Protein AF-A0A0R1SAQ5-F1 (afdb_monomer_lite)

Structure (mmCIF, N/CA/C/O backbone):
data_AF-A0A0R1SAQ5-F1
#
_entry.id   AF-A0A0R1SAQ5-F1
#
loop_
_atom_site.group_PDB
_atom_site.id
_atom_site.type_symbol
_atom_site.label_atom_id
_atom_site.label_alt_id
_atom_site.label_comp_id
_atom_site.label_asym_id
_atom_site.label_entity_id
_atom_site.label_seq_id
_atom_site.pdbx_PDB_ins_code
_atom_site.Cartn_x
_atom_site.Cartn_y
_atom_site.Cartn_z
_atom_site.occupancy
_atom_site.B_iso_or_equiv
_atom_site.auth_seq_id
_atom_site.auth_comp_id
_atom_site.auth_asym_id
_atom_site.auth_atom_id
_atom_site.pdbx_PDB_model_num
ATOM 1 N N . MET A 1 1 ? -8.079 9.069 -1.520 1.00 72.75 1 MET A N 1
ATOM 2 C CA . MET A 1 1 ? -9.321 9.766 -1.089 1.00 72.75 1 MET A CA 1
ATOM 3 C C . MET A 1 1 ? -10.066 9.052 0.039 1.00 72.75 1 MET A C 1
ATOM 5 O O . MET A 1 1 ? -10.280 9.677 1.070 1.00 72.75 1 MET A O 1
ATOM 9 N N . TYR A 1 2 ? -10.421 7.766 -0.098 1.00 84.94 2 TYR A N 1
ATOM 10 C CA . TYR A 1 2 ? -11.110 7.023 0.972 1.00 84.94 2 TYR A CA 1
ATOM 11 C C . TYR A 1 2 ? -10.336 6.993 2.298 1.00 84.94 2 TYR A C 1
ATOM 13 O O . TYR A 1 2 ? -10.941 7.255 3.331 1.00 84.94 2 TYR A O 1
ATOM 21 N N . SER A 1 3 ? -9.009 6.783 2.267 1.00 82.50 3 SER A N 1
ATOM 22 C CA . SER A 1 3 ? -8.164 6.814 3.478 1.00 82.50 3 SER A CA 1
ATOM 23 C C . SER A 1 3 ? -8.365 8.095 4.291 1.00 82.50 3 SER A C 1
ATOM 25 O O . SER A 1 3 ? -8.724 8.045 5.460 1.00 82.50 3 SER A O 1
ATOM 27 N N . PHE A 1 4 ? -8.276 9.257 3.639 1.00 86.88 4 PHE A N 1
ATOM 28 C CA . PHE A 1 4 ? -8.522 10.549 4.278 1.00 86.88 4 PHE A CA 1
ATOM 29 C C . PHE A 1 4 ? -9.922 10.672 4.856 1.00 86.88 4 PHE A C 1
ATOM 31 O O . PHE A 1 4 ? -10.086 11.094 5.997 1.00 86.88 4 PHE A O 1
ATOM 38 N N . ALA A 1 5 ? -10.939 10.316 4.068 1.00 88.56 5 ALA A N 1
ATOM 39 C CA . ALA A 1 5 ? -12.324 10.431 4.496 1.00 88.56 5 ALA A CA 1
ATOM 40 C C . ALA A 1 5 ? -12.592 9.570 5.739 1.00 88.56 5 ALA A C 1
ATOM 42 O O . ALA A 1 5 ? -13.243 10.046 6.669 1.00 88.56 5 ALA A O 1
ATOM 43 N N . LEU A 1 6 ? -12.054 8.349 5.770 1.00 90.06 6 LEU A N 1
ATOM 44 C CA . LEU A 1 6 ? -12.169 7.418 6.890 1.00 90.06 6 LEU A CA 1
ATOM 45 C C . LEU A 1 6 ? -11.423 7.934 8.125 1.00 90.06 6 LEU A C 1
ATOM 47 O O . LEU A 1 6 ? -12.024 8.061 9.187 1.00 90.06 6 LEU A O 1
ATOM 51 N N . VAL A 1 7 ? -10.172 8.372 7.990 1.00 88.50 7 VAL A N 1
ATOM 52 C CA . VAL A 1 7 ? -9.407 8.929 9.119 1.00 88.50 7 VAL A CA 1
ATOM 53 C C . VAL A 1 7 ? -10.056 10.203 9.676 1.00 88.50 7 VAL A C 1
ATOM 55 O O . VAL A 1 7 ? -10.132 10.403 10.887 1.00 88.50 7 VAL A O 1
ATOM 58 N N . ILE A 1 8 ? -10.581 11.075 8.815 1.00 88.12 8 ILE A N 1
ATOM 59 C CA . ILE A 1 8 ? -11.194 12.346 9.224 1.00 88.12 8 ILE A CA 1
ATOM 60 C C . ILE A 1 8 ? -12.577 12.146 9.862 1.00 88.12 8 ILE A C 1
ATOM 62 O O . ILE A 1 8 ? -12.940 12.891 10.778 1.00 88.12 8 ILE A O 1
ATOM 66 N N . LYS A 1 9 ? -13.387 11.209 9.355 1.00 88.94 9 LYS A N 1
ATOM 67 C CA . LYS A 1 9 ? -14.776 11.007 9.810 1.00 88.94 9 LYS A CA 1
ATOM 68 C C . LYS A 1 9 ? -14.900 9.926 10.879 1.00 88.94 9 LYS A C 1
ATOM 70 O O . LYS A 1 9 ? -15.733 10.052 11.767 1.00 88.94 9 LYS A O 1
ATOM 75 N N . GLU A 1 10 ? -14.074 8.893 10.799 1.00 91.44 10 GLU A N 1
ATOM 76 C CA . GLU A 1 10 ? -14.161 7.680 11.619 1.00 91.44 10 GLU A CA 1
ATOM 77 C C . GLU A 1 10 ? -12.941 7.493 12.522 1.00 91.44 10 GLU A C 1
ATOM 79 O O . GLU A 1 10 ? -12.942 6.580 13.340 1.00 91.44 10 GLU A O 1
ATOM 84 N N . ARG A 1 11 ? -11.929 8.372 12.419 1.00 91.12 11 ARG A N 1
ATOM 85 C CA . ARG A 1 11 ? 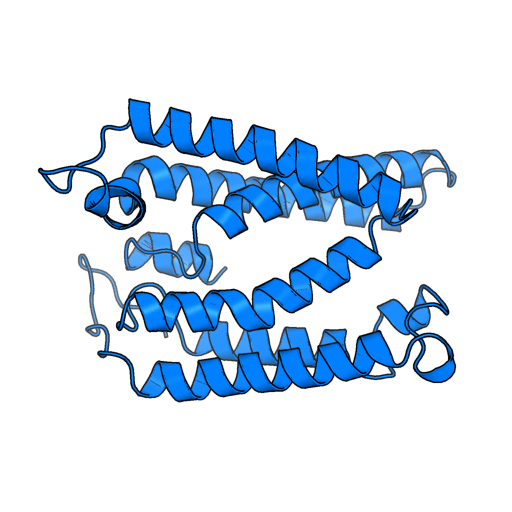-10.691 8.308 13.216 1.00 91.12 11 ARG A CA 1
ATOM 86 C C . ARG A 1 11 ? -9.982 6.960 13.099 1.00 91.12 11 ARG A C 1
ATOM 88 O O . ARG A 1 11 ? -9.358 6.509 14.050 1.00 91.12 11 ARG A O 1
ATOM 95 N N . SER A 1 12 ? -10.114 6.320 11.939 1.00 90.50 12 SER A N 1
ATOM 96 C CA . SER A 1 12 ? -9.495 5.033 11.666 1.00 90.50 12 SER A CA 1
ATOM 97 C C . SER A 1 12 ? -9.166 4.900 10.182 1.00 90.50 12 SER A C 1
ATOM 99 O O . SER A 1 12 ? -10.039 5.093 9.330 1.00 90.50 12 SER A O 1
ATOM 101 N N . ALA A 1 13 ? -7.909 4.599 9.874 1.00 91.75 13 ALA A N 1
ATOM 102 C CA . ALA A 1 13 ? -7.407 4.381 8.529 1.00 91.75 13 ALA A CA 1
ATOM 103 C C . ALA A 1 13 ? -7.784 2.984 8.009 1.00 91.75 13 ALA A C 1
ATOM 105 O O . ALA A 1 13 ? -7.935 2.039 8.791 1.00 91.75 13 ALA A O 1
ATOM 106 N N . PRO A 1 14 ? -7.918 2.817 6.683 1.00 91.50 14 PRO A N 1
ATOM 107 C CA . PRO A 1 14 ? -8.177 1.518 6.070 1.00 91.50 14 PRO A CA 1
ATOM 108 C C . PRO A 1 14 ? -6.957 0.622 5.953 1.00 91.50 14 PRO A C 1
ATOM 110 O O . PRO A 1 14 ? -7.123 -0.544 5.599 1.00 91.50 14 PRO A O 1
ATOM 113 N N . TYR A 1 15 ? -5.764 1.140 6.225 1.00 93.75 15 TYR A N 1
ATOM 114 C CA . TYR A 1 15 ? -4.518 0.422 6.021 1.00 93.75 15 TYR A CA 1
ATOM 115 C C . TYR A 1 15 ? -3.745 0.302 7.333 1.00 93.75 15 TYR A C 1
ATOM 117 O O . TYR A 1 15 ? -3.820 1.200 8.177 1.00 93.75 15 TYR A O 1
ATOM 125 N N . PRO A 1 16 ? -3.005 -0.801 7.525 1.00 94.00 16 PRO A N 1
ATOM 126 C CA . PRO A 1 16 ? -2.134 -0.942 8.677 1.00 94.00 16 PRO A CA 1
ATOM 127 C C . PRO A 1 16 ? -0.959 0.040 8.584 1.00 94.00 16 PRO A C 1
ATOM 129 O O . PRO A 1 16 ? -0.494 0.382 7.495 1.00 94.00 16 PRO A O 1
ATOM 132 N N . ILE A 1 17 ? -0.425 0.457 9.737 1.00 95.00 17 ILE A N 1
ATOM 133 C CA . ILE A 1 17 ? 0.636 1.476 9.807 1.00 95.00 17 ILE A CA 1
ATOM 134 C C . ILE A 1 17 ? 1.880 1.119 8.985 1.00 95.00 17 ILE A C 1
ATOM 136 O O . ILE A 1 17 ? 2.490 1.988 8.365 1.00 95.00 17 ILE A O 1
ATOM 140 N N . TRP A 1 18 ? 2.224 -0.170 8.923 1.00 95.44 18 TRP A N 1
ATOM 141 C CA . TRP A 1 18 ? 3.389 -0.623 8.172 1.00 95.44 18 TRP A CA 1
ATOM 142 C C . TRP A 1 18 ? 3.264 -0.346 6.678 1.00 95.44 18 TRP A C 1
ATOM 144 O O . TRP A 1 18 ? 4.265 -0.048 6.028 1.00 95.44 18 TRP A O 1
ATOM 154 N N . MET A 1 19 ? 2.043 -0.380 6.150 1.00 96.00 19 MET A N 1
ATOM 155 C CA . MET A 1 19 ? 1.767 -0.130 4.744 1.00 96.00 19 MET A CA 1
ATOM 156 C C . MET A 1 19 ? 1.969 1.350 4.415 1.00 96.00 19 MET A C 1
ATOM 158 O O . MET A 1 19 ? 2.594 1.653 3.407 1.00 96.00 19 MET A O 1
ATOM 162 N N . HIS A 1 20 ? 1.579 2.260 5.315 1.00 95.88 20 HIS A N 1
ATOM 163 C CA . HIS A 1 20 ? 1.872 3.693 5.184 1.00 95.88 20 HIS A CA 1
ATOM 164 C C . HIS A 1 20 ? 3.378 3.983 5.207 1.00 95.88 20 HIS A C 1
ATOM 166 O O . HIS A 1 20 ? 3.891 4.714 4.362 1.00 95.88 20 HIS A O 1
ATOM 172 N N . THR A 1 21 ? 4.123 3.371 6.134 1.00 97.06 21 THR A N 1
ATOM 173 C CA . THR A 1 21 ? 5.587 3.544 6.176 1.00 97.06 21 THR A CA 1
ATOM 174 C C . THR A 1 21 ? 6.286 2.933 4.961 1.00 97.06 21 THR A C 1
ATOM 176 O O . THR A 1 21 ? 7.272 3.486 4.476 1.00 97.06 21 THR A O 1
ATOM 179 N N . PHE A 1 22 ? 5.770 1.809 4.454 1.00 96.81 22 PHE A N 1
ATOM 180 C CA . PHE A 1 22 ? 6.287 1.151 3.261 1.00 96.81 22 PHE A CA 1
ATOM 181 C C . PHE A 1 22 ? 6.021 1.990 2.010 1.00 96.81 22 PHE A C 1
ATOM 183 O O . PHE A 1 22 ? 6.952 2.235 1.249 1.00 96.81 22 PHE A O 1
ATOM 190 N N . TYR A 1 23 ? 4.794 2.483 1.825 1.00 96.06 23 TYR A N 1
ATOM 191 C CA . TYR A 1 23 ? 4.432 3.342 0.698 1.00 96.06 23 TYR A CA 1
ATOM 192 C C . TYR A 1 23 ? 5.174 4.669 0.722 1.00 96.06 23 TYR A C 1
ATOM 194 O O . TYR A 1 23 ? 5.703 5.059 -0.310 1.00 96.06 23 TYR A O 1
ATOM 202 N N . PHE A 1 24 ? 5.356 5.290 1.889 1.00 97.25 24 PHE A N 1
ATOM 203 C CA . PHE A 1 24 ? 6.203 6.477 1.987 1.00 97.25 24 PHE A CA 1
ATOM 204 C C . PHE A 1 24 ? 7.641 6.201 1.515 1.00 97.25 24 PHE A C 1
ATOM 206 O O . PHE A 1 24 ? 8.207 6.964 0.734 1.00 97.25 24 PHE A O 1
ATOM 213 N N . ALA A 1 25 ? 8.254 5.103 1.971 1.00 96.88 25 ALA A N 1
ATOM 214 C CA . ALA A 1 25 ? 9.610 4.743 1.560 1.00 96.88 25 ALA A CA 1
ATOM 215 C C . ALA A 1 25 ? 9.691 4.421 0.057 1.00 96.88 25 ALA A C 1
ATOM 217 O O . ALA A 1 25 ? 10.598 4.883 -0.639 1.00 96.88 25 ALA A O 1
ATOM 218 N N . HIS A 1 26 ? 8.722 3.651 -0.436 1.00 96.31 26 HIS A N 1
ATOM 219 C CA . HIS A 1 26 ? 8.589 3.251 -1.829 1.00 96.31 26 HIS A CA 1
ATOM 220 C C . HIS A 1 26 ? 8.417 4.458 -2.757 1.00 96.31 26 HIS A C 1
ATOM 222 O O . HIS A 1 26 ? 9.207 4.630 -3.683 1.00 96.31 26 HIS A O 1
ATOM 228 N N . ASP A 1 27 ? 7.435 5.315 -2.487 1.00 96.00 27 ASP A N 1
ATOM 229 C CA . ASP A 1 27 ? 7.091 6.454 -3.336 1.00 96.00 27 ASP A CA 1
ATOM 230 C C . ASP A 1 27 ? 8.172 7.535 -3.273 1.00 96.00 27 ASP A C 1
ATOM 232 O O . ASP A 1 27 ? 8.494 8.133 -4.298 1.00 96.00 27 ASP A O 1
ATOM 236 N N . SER A 1 28 ? 8.829 7.725 -2.119 1.00 96.50 28 SER A N 1
ATOM 237 C CA . SER A 1 28 ? 10.013 8.593 -2.010 1.00 96.50 28 SER A CA 1
ATOM 238 C C . SER A 1 28 ? 11.139 8.130 -2.921 1.00 96.50 28 SER A C 1
ATOM 240 O O . SER A 1 28 ? 11.705 8.931 -3.668 1.00 96.50 28 SER A O 1
ATOM 242 N N . MET A 1 29 ? 11.446 6.832 -2.898 1.00 96.56 29 MET A N 1
ATOM 243 C CA . MET A 1 29 ? 12.488 6.294 -3.760 1.00 96.56 29 MET A CA 1
ATOM 244 C C . MET A 1 29 ? 12.072 6.338 -5.233 1.00 96.56 29 MET A C 1
ATOM 246 O O . MET A 1 29 ? 12.866 6.747 -6.077 1.00 96.56 29 MET A O 1
ATOM 250 N N . GLY A 1 30 ? 10.821 5.998 -5.544 1.00 95.75 30 GLY A N 1
ATOM 251 C CA . GLY A 1 30 ? 10.275 6.073 -6.896 1.00 95.75 30 GLY A CA 1
ATOM 252 C C . GLY A 1 30 ? 10.320 7.494 -7.460 1.00 95.75 30 GLY A C 1
ATOM 253 O O . GLY A 1 30 ? 10.737 7.682 -8.603 1.00 95.75 30 GLY A O 1
ATOM 254 N N . ALA A 1 31 ? 9.985 8.506 -6.654 1.00 96.88 31 ALA A N 1
ATOM 255 C CA . ALA A 1 31 ? 10.056 9.909 -7.052 1.00 96.88 31 ALA A CA 1
ATOM 256 C C . ALA A 1 31 ? 11.481 10.303 -7.467 1.00 96.88 31 ALA A C 1
ATOM 258 O O . ALA A 1 31 ? 11.671 10.908 -8.526 1.00 96.88 31 ALA A O 1
ATOM 259 N N . ILE A 1 32 ? 12.482 9.906 -6.675 1.00 96.25 32 ILE A N 1
ATOM 260 C CA . ILE A 1 32 ? 13.900 10.150 -6.973 1.00 96.25 32 ILE A CA 1
ATOM 261 C C . ILE A 1 32 ? 14.328 9.383 -8.229 1.00 96.25 32 ILE A C 1
ATOM 263 O O . ILE A 1 32 ? 14.937 9.964 -9.127 1.00 96.25 32 ILE A O 1
ATOM 267 N N . VAL A 1 33 ? 13.993 8.092 -8.327 1.00 95.75 33 VAL A N 1
ATOM 268 C CA . VAL A 1 33 ? 14.340 7.247 -9.482 1.00 95.75 33 VAL A CA 1
ATOM 269 C C . VAL A 1 33 ? 13.780 7.823 -10.777 1.00 95.75 33 VAL A C 1
ATOM 271 O O . VAL A 1 33 ? 14.514 7.915 -11.761 1.00 95.75 33 VAL A O 1
ATOM 274 N N . PHE A 1 34 ? 12.516 8.245 -10.789 1.00 95.81 34 PHE A N 1
ATOM 275 C CA . PHE A 1 34 ? 11.918 8.830 -11.984 1.00 95.81 34 PHE A CA 1
ATOM 276 C C . PHE A 1 34 ? 12.461 10.221 -12.298 1.00 95.81 34 PHE A C 1
ATOM 278 O O . PHE A 1 34 ? 12.666 10.510 -13.470 1.00 95.81 34 PHE A O 1
ATOM 285 N N . ALA A 1 35 ? 12.782 11.058 -11.309 1.00 96.38 35 ALA A N 1
ATOM 286 C CA . ALA A 1 35 ? 13.447 12.337 -11.578 1.00 96.38 35 ALA A CA 1
ATOM 287 C C . ALA A 1 35 ? 14.826 12.126 -12.231 1.00 96.38 35 ALA A C 1
ATOM 289 O O . ALA A 1 35 ? 15.152 12.753 -13.239 1.00 96.38 35 ALA A O 1
ATOM 290 N N . LEU A 1 36 ? 15.615 11.178 -11.716 1.00 96.06 36 LEU A N 1
ATOM 291 C CA . LEU A 1 36 ? 16.908 10.815 -12.304 1.00 96.06 36 LEU A CA 1
ATOM 292 C C . LEU A 1 36 ? 16.749 10.199 -13.700 1.00 96.06 36 LEU A C 1
ATOM 294 O O . LEU A 1 36 ? 17.539 10.496 -14.596 1.00 96.06 36 LEU A O 1
ATOM 298 N N . ALA A 1 37 ? 15.718 9.377 -13.912 1.00 94.56 37 ALA A N 1
ATOM 299 C CA . ALA A 1 37 ? 15.384 8.853 -15.231 1.00 94.56 37 ALA A CA 1
ATOM 300 C C . ALA A 1 37 ? 14.999 9.983 -16.197 1.00 94.56 37 ALA A C 1
ATOM 302 O O . ALA A 1 37 ? 15.496 10.009 -17.318 1.00 94.56 37 ALA A O 1
ATOM 303 N N . ALA A 1 38 ? 14.189 10.953 -15.769 1.00 95.12 38 ALA A N 1
ATOM 304 C CA . ALA A 1 38 ? 13.826 12.107 -16.584 1.00 95.12 38 ALA A CA 1
ATOM 305 C C . ALA A 1 38 ? 15.075 12.841 -17.077 1.00 95.12 38 ALA A C 1
ATOM 307 O O . ALA A 1 38 ? 15.224 13.043 -18.279 1.00 95.12 38 ALA A O 1
ATOM 308 N N . ILE A 1 39 ? 16.011 13.149 -16.174 1.00 95.50 39 ILE A N 1
ATOM 309 C CA . ILE A 1 39 ? 17.276 13.814 -16.516 1.00 95.50 39 ILE A CA 1
ATOM 310 C C . ILE A 1 39 ? 18.101 12.954 -17.486 1.00 95.50 39 ILE A C 1
ATOM 312 O O . ILE A 1 39 ? 18.579 13.458 -18.502 1.00 95.50 39 ILE A O 1
ATOM 316 N N . LYS A 1 40 ? 18.228 11.648 -17.212 1.00 95.50 40 LYS A N 1
ATOM 317 C CA . LYS A 1 40 ? 18.985 10.708 -18.055 1.00 95.50 40 LYS A CA 1
ATOM 318 C C . LYS A 1 40 ? 18.417 10.591 -19.473 1.00 95.50 40 LYS A C 1
ATOM 320 O O . LYS A 1 40 ? 19.184 10.449 -20.419 1.00 95.50 40 LYS A O 1
ATOM 325 N N . TYR A 1 41 ? 17.097 10.643 -19.622 1.00 94.31 41 TYR A N 1
ATOM 326 C CA . TYR A 1 41 ? 16.398 10.515 -20.902 1.00 94.31 41 TYR A CA 1
ATOM 327 C C . TYR A 1 41 ? 15.941 11.882 -21.438 1.00 94.31 41 TYR A C 1
ATOM 329 O O . TYR A 1 41 ? 14.803 12.035 -21.873 1.00 94.31 41 TYR A O 1
ATOM 337 N N . HIS A 1 42 ? 16.832 12.880 -21.406 1.00 95.38 42 HIS A N 1
ATOM 338 C CA . HIS A 1 42 ? 16.642 14.203 -22.023 1.00 95.38 42 HIS A CA 1
ATOM 339 C C . HIS A 1 42 ? 15.381 14.958 -21.564 1.00 95.38 42 HIS A C 1
ATOM 341 O O . HIS A 1 42 ? 14.673 15.558 -22.369 1.00 95.38 42 HIS A O 1
ATOM 347 N N . ASN A 1 43 ? 15.109 14.952 -20.259 1.00 93.19 43 ASN A N 1
ATOM 348 C CA . ASN A 1 43 ? 13.928 15.566 -19.642 1.00 93.19 43 ASN A CA 1
ATOM 349 C C . ASN A 1 43 ? 12.597 15.007 -20.159 1.00 93.19 43 ASN A C 1
ATOM 351 O O . ASN A 1 43 ? 11.620 15.745 -20.298 1.00 93.19 43 ASN A O 1
ATOM 355 N N . PHE A 1 44 ? 12.536 13.697 -20.414 1.00 93.00 44 PHE A N 1
ATOM 356 C CA . PHE A 1 44 ? 11.300 13.057 -20.847 1.00 93.00 44 PHE A CA 1
ATOM 357 C C . PHE A 1 44 ? 10.157 13.317 -19.854 1.00 93.00 44 PHE A C 1
ATOM 359 O O . PHE A 1 44 ? 10.204 12.918 -18.686 1.00 93.00 44 PHE A O 1
ATOM 366 N N . TRP A 1 45 ? 9.115 13.996 -20.338 1.00 93.38 45 TRP A N 1
ATOM 367 C CA . TRP A 1 45 ? 8.046 14.559 -19.511 1.00 93.38 45 TRP A CA 1
ATOM 368 C C . TRP A 1 45 ? 7.290 13.506 -18.695 1.00 93.38 45 TRP A C 1
ATOM 370 O O . TRP A 1 45 ? 6.854 13.798 -17.584 1.00 93.38 45 TRP A O 1
ATOM 380 N N . LEU A 1 46 ? 7.161 12.275 -19.205 1.00 90.81 46 LEU A N 1
ATOM 381 C CA . LEU A 1 46 ? 6.442 11.204 -18.514 1.00 90.81 46 LEU A CA 1
ATOM 382 C C . LEU A 1 46 ? 7.116 10.841 -17.186 1.00 90.81 46 LEU A C 1
ATOM 384 O O . LEU A 1 46 ? 6.434 10.611 -16.192 1.00 90.81 46 LEU A O 1
ATOM 388 N N . PHE A 1 47 ? 8.451 10.833 -17.149 1.00 93.94 47 PHE A N 1
ATOM 389 C CA . PHE A 1 47 ? 9.199 10.563 -15.925 1.00 93.94 47 PHE A CA 1
ATOM 390 C C . PHE A 1 47 ? 9.100 11.722 -14.928 1.00 93.94 47 PHE A C 1
ATOM 392 O O . PHE A 1 47 ? 8.962 11.479 -13.730 1.00 93.94 47 PHE A O 1
ATOM 399 N N . TRP A 1 48 ? 9.061 12.970 -15.403 1.00 96.06 48 TRP A N 1
ATOM 400 C CA . TRP A 1 48 ? 8.745 14.112 -14.540 1.00 96.06 48 TRP A CA 1
ATOM 401 C C . TRP A 1 48 ? 7.327 14.025 -13.968 1.00 96.06 48 TRP A C 1
ATOM 403 O O . TRP A 1 48 ? 7.139 14.220 -12.768 1.00 96.06 48 TRP A O 1
ATOM 413 N N . GLY A 1 49 ? 6.345 13.660 -14.796 1.00 94.81 49 GLY A N 1
ATOM 414 C CA . GLY A 1 49 ? 4.965 13.434 -14.369 1.00 94.81 49 GLY A CA 1
ATOM 415 C C . GLY A 1 49 ? 4.852 12.327 -13.320 1.00 94.81 49 GLY A C 1
ATOM 416 O O . GLY A 1 49 ? 4.220 12.528 -12.284 1.00 94.81 49 GLY A O 1
ATOM 417 N N . ALA A 1 50 ? 5.514 11.188 -13.542 1.00 93.12 50 ALA A N 1
ATOM 418 C CA . ALA A 1 50 ? 5.553 10.079 -12.590 1.00 93.12 50 ALA A CA 1
ATOM 419 C C . ALA A 1 50 ? 6.218 10.490 -11.267 1.00 93.12 50 ALA A C 1
ATOM 421 O O . ALA A 1 50 ? 5.668 10.232 -10.199 1.00 93.12 50 ALA A O 1
ATOM 422 N N . SER A 1 51 ? 7.358 11.185 -11.327 1.00 96.12 51 SER A N 1
ATOM 423 C CA . SER A 1 51 ? 8.039 11.704 -10.137 1.00 96.12 51 SER A CA 1
ATOM 424 C C . SER A 1 51 ? 7.142 12.657 -9.338 1.00 96.12 51 SER A C 1
ATOM 426 O O . SER A 1 51 ? 6.937 12.454 -8.140 1.00 96.12 51 SER A O 1
ATOM 428 N N . GLY A 1 52 ? 6.525 13.636 -10.006 1.00 96.12 52 GLY A N 1
ATOM 429 C CA . GLY A 1 52 ? 5.606 14.583 -9.373 1.00 96.12 52 GLY A CA 1
ATOM 430 C C . GLY A 1 52 ? 4.383 13.905 -8.749 1.00 96.12 52 GLY A C 1
ATOM 431 O O . GLY A 1 52 ? 4.003 14.236 -7.625 1.00 96.12 52 GLY A O 1
ATOM 432 N N . ALA A 1 53 ? 3.802 12.908 -9.423 1.00 94.56 53 ALA A N 1
ATOM 433 C CA . ALA A 1 53 ? 2.685 12.134 -8.883 1.00 94.56 53 ALA A CA 1
ATOM 434 C C . ALA A 1 53 ? 3.065 11.397 -7.587 1.00 94.56 53 ALA A C 1
ATOM 436 O O . ALA A 1 53 ? 2.284 11.391 -6.636 1.00 94.56 53 ALA A O 1
ATOM 437 N N . LEU A 1 54 ? 4.271 10.829 -7.511 1.00 95.75 54 LEU A N 1
ATOM 438 C CA . LEU A 1 54 ? 4.757 10.142 -6.309 1.00 95.75 54 LEU A CA 1
ATOM 439 C C . LEU A 1 54 ? 5.060 11.102 -5.159 1.00 95.75 54 LEU A C 1
ATOM 441 O O . LEU A 1 54 ? 4.809 10.766 -4.006 1.00 95.75 54 LEU A O 1
ATOM 445 N N . VAL A 1 55 ? 5.518 12.322 -5.450 1.00 96.31 55 VAL A N 1
ATOM 446 C CA . VAL A 1 55 ? 5.630 13.371 -4.423 1.00 96.31 55 VAL A CA 1
ATOM 447 C C . VAL A 1 55 ? 4.256 13.684 -3.825 1.00 96.31 55 VAL A C 1
ATOM 449 O O . VAL A 1 55 ? 4.131 13.783 -2.605 1.00 96.31 55 VAL A O 1
ATOM 452 N N . ILE A 1 56 ? 3.210 13.780 -4.652 1.00 94.81 56 ILE A N 1
ATOM 453 C CA . ILE A 1 56 ? 1.837 13.990 -4.168 1.00 94.81 56 ILE A CA 1
ATOM 454 C C . ILE A 1 56 ? 1.369 12.801 -3.313 1.00 94.81 56 ILE A C 1
ATOM 456 O O . ILE A 1 56 ? 0.821 13.018 -2.230 1.00 94.81 56 ILE A O 1
ATOM 460 N N . TRP A 1 57 ? 1.617 11.559 -3.745 1.00 92.81 57 TRP A N 1
ATOM 461 C CA . TRP A 1 57 ? 1.301 10.370 -2.942 1.00 92.81 57 TRP A CA 1
ATOM 462 C C . TRP A 1 57 ? 2.045 10.358 -1.602 1.00 92.81 57 TRP A C 1
ATOM 464 O O . TRP A 1 57 ? 1.433 10.121 -0.564 1.00 92.81 57 TRP A O 1
ATOM 474 N N . ASN A 1 58 ? 3.313 10.758 -1.571 1.00 94.88 58 ASN A N 1
A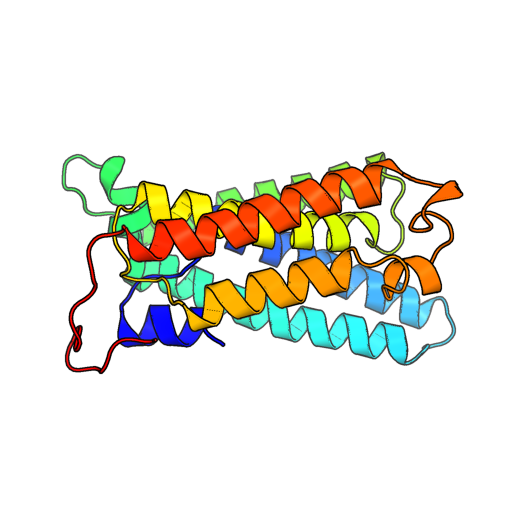TOM 475 C CA . ASN A 1 58 ? 4.056 10.908 -0.323 1.00 94.88 58 ASN A CA 1
ATOM 476 C C . ASN A 1 58 ? 3.438 11.923 0.636 1.00 94.88 58 ASN A C 1
ATOM 478 O O . ASN A 1 58 ? 3.386 11.666 1.837 1.00 94.88 58 ASN A O 1
ATOM 482 N N . LEU A 1 59 ? 2.943 13.063 0.144 1.00 94.75 59 LEU A N 1
ATOM 483 C CA . LEU A 1 59 ? 2.236 14.026 0.998 1.00 94.75 59 LEU A CA 1
ATOM 484 C C . LEU A 1 59 ? 0.995 13.392 1.638 1.00 94.75 59 LEU A C 1
ATOM 486 O O . LEU A 1 59 ? 0.653 13.691 2.786 1.00 94.75 59 LEU A O 1
ATOM 490 N N . PHE A 1 60 ? 0.339 12.484 0.917 1.00 92.69 60 PHE A N 1
ATOM 491 C CA . PHE A 1 60 ? -0.787 11.730 1.447 1.00 92.69 60 PHE A CA 1
ATOM 492 C C . PHE A 1 60 ? -0.354 10.749 2.536 1.00 92.69 60 PHE A C 1
ATOM 494 O O . PHE A 1 60 ? -1.019 10.661 3.572 1.00 92.69 60 PHE A O 1
ATOM 501 N N . GLU A 1 61 ? 0.780 10.080 2.354 1.00 94.19 61 GLU A N 1
ATOM 502 C CA . GLU A 1 61 ? 1.348 9.199 3.372 1.00 94.19 61 GLU A CA 1
ATOM 503 C C . GLU A 1 61 ? 1.814 9.964 4.613 1.00 94.19 61 GLU A C 1
ATOM 505 O O . GLU A 1 61 ? 1.499 9.553 5.729 1.00 94.19 61 GLU A O 1
ATOM 510 N N . VAL A 1 62 ? 2.432 11.139 4.458 1.00 95.25 62 VAL A N 1
ATOM 511 C CA . VAL A 1 62 ? 2.785 12.018 5.589 1.00 95.25 62 VAL A CA 1
ATOM 512 C C . VAL A 1 62 ? 1.547 12.380 6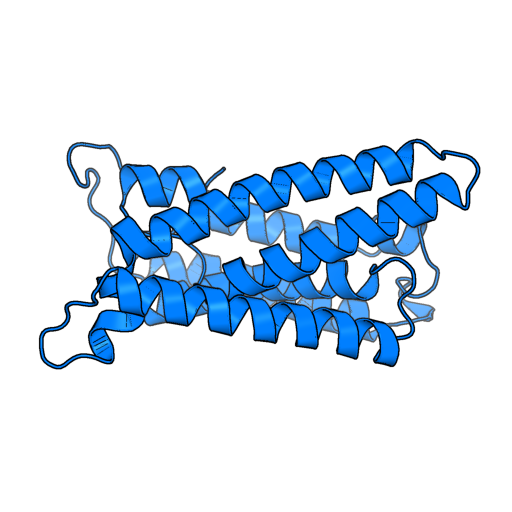.407 1.00 95.25 62 VAL A C 1
ATOM 514 O O . VAL A 1 62 ? 1.579 12.319 7.638 1.00 95.25 62 VAL A O 1
ATOM 517 N N . PHE A 1 63 ? 0.432 12.710 5.751 1.00 94.44 63 PHE A N 1
ATOM 518 C CA . PHE A 1 63 ? -0.819 12.978 6.456 1.00 94.44 63 PHE A CA 1
ATOM 519 C C . PHE A 1 63 ? -1.327 11.749 7.222 1.00 94.44 63 PHE A C 1
ATOM 521 O O . PHE A 1 63 ? -1.732 11.884 8.381 1.00 94.44 63 PHE A O 1
ATOM 528 N N . ASN A 1 64 ? -1.321 10.560 6.609 1.00 93.88 64 ASN A N 1
ATOM 529 C CA . ASN A 1 64 ? -1.781 9.341 7.279 1.00 93.88 64 ASN A CA 1
ATOM 530 C C . ASN A 1 64 ? -0.869 8.981 8.462 1.00 93.88 64 ASN A C 1
ATOM 532 O O . ASN A 1 64 ? -1.377 8.674 9.535 1.00 93.88 64 ASN A O 1
ATOM 536 N N . LEU A 1 65 ? 0.453 9.112 8.325 1.00 95.81 65 LEU A N 1
ATOM 537 C CA . LEU A 1 65 ? 1.413 8.899 9.415 1.00 95.81 65 LEU A CA 1
ATOM 538 C C . LEU A 1 65 ? 1.221 9.909 10.553 1.00 95.81 65 LEU A C 1
ATOM 540 O O . LEU A 1 65 ? 1.211 9.535 11.728 1.00 95.81 65 LEU A O 1
ATOM 544 N N . TYR A 1 66 ? 0.984 11.180 10.224 1.00 96.06 66 TYR A N 1
ATOM 545 C CA . TYR A 1 66 ? 0.633 12.193 11.216 1.00 96.06 66 TYR A CA 1
ATOM 546 C C . TYR A 1 66 ? -0.643 11.799 11.973 1.00 96.06 66 TYR A C 1
ATOM 548 O O . TYR A 1 66 ? -0.691 11.827 13.205 1.00 96.06 66 TYR A O 1
ATOM 556 N N . LYS A 1 67 ? -1.690 11.369 11.265 1.00 94.31 67 LYS A N 1
ATOM 557 C CA . LYS A 1 67 ? -2.930 10.916 11.907 1.00 94.31 67 LYS A CA 1
ATOM 558 C C . LYS A 1 67 ? -2.745 9.627 12.703 1.00 94.31 67 LYS A C 1
ATOM 560 O O . LYS A 1 67 ? -3.315 9.528 13.790 1.00 94.31 67 LYS A O 1
ATOM 565 N N . ALA A 1 68 ? -1.881 8.722 12.262 1.00 94.00 68 ALA A N 1
ATOM 566 C CA . ALA A 1 68 ? -1.525 7.536 13.021 1.00 94.00 68 ALA A CA 1
ATOM 567 C C . ALA A 1 68 ? -0.944 7.901 14.395 1.00 94.00 68 ALA A C 1
ATOM 569 O O . ALA A 1 68 ? -1.333 7.323 15.403 1.00 94.00 68 ALA A O 1
ATOM 570 N N . ILE A 1 69 ? -0.090 8.925 14.469 1.00 95.62 69 ILE A N 1
ATOM 571 C CA . ILE A 1 69 ? 0.525 9.376 15.726 1.00 95.62 69 ILE A CA 1
ATOM 572 C C . ILE A 1 69 ? -0.482 10.113 16.621 1.00 95.62 69 ILE A C 1
ATOM 574 O O . ILE A 1 69 ? -0.595 9.835 17.817 1.00 95.62 69 ILE A O 1
ATOM 578 N N . TYR A 1 70 ? -1.232 11.069 16.075 1.00 94.75 70 TYR A N 1
ATOM 579 C CA . TYR A 1 70 ? -2.055 11.960 16.903 1.00 94.75 70 TYR A CA 1
ATOM 580 C C . TYR A 1 70 ? -3.470 11.436 17.172 1.00 94.75 70 TYR A C 1
ATOM 582 O O . TYR A 1 70 ? -4.070 11.812 18.182 1.00 94.75 70 TYR A O 1
ATOM 590 N N . VAL A 1 71 ? -3.996 10.565 16.309 1.00 92.44 71 VAL A N 1
ATOM 591 C CA . VAL A 1 71 ? -5.379 10.069 16.374 1.00 92.44 71 VAL A CA 1
ATOM 592 C C . VAL A 1 71 ? -5.432 8.572 16.666 1.00 92.44 71 VAL A C 1
ATOM 594 O O . VAL A 1 71 ? -6.183 8.168 17.547 1.00 92.44 71 VAL A O 1
ATOM 597 N N . GLU A 1 72 ? -4.639 7.757 15.968 1.00 92.44 72 GLU A N 1
ATOM 598 C CA . GLU A 1 72 ? -4.830 6.295 15.961 1.00 92.44 72 GLU A CA 1
ATOM 599 C C . GLU A 1 72 ? -3.837 5.520 16.835 1.00 92.44 72 GLU A C 1
ATOM 601 O O . GLU A 1 72 ? -3.987 4.312 16.985 1.00 92.44 72 GLU A O 1
ATOM 606 N N . ARG A 1 73 ? -2.843 6.180 17.447 1.00 94.69 73 ARG A N 1
ATOM 607 C CA . ARG A 1 73 ? -1.731 5.519 18.162 1.00 94.69 73 ARG A CA 1
ATOM 608 C C . ARG A 1 73 ? -2.184 4.499 19.205 1.00 94.69 73 ARG A C 1
ATOM 610 O O . ARG A 1 73 ? -1.544 3.465 19.357 1.00 94.69 73 ARG A O 1
ATOM 617 N N . ASP A 1 74 ? -3.289 4.781 19.891 1.00 93.62 74 ASP A N 1
ATOM 618 C CA . ASP A 1 74 ? -3.835 3.918 20.936 1.00 93.62 74 ASP A CA 1
ATOM 619 C C . ASP A 1 74 ? -4.500 2.682 20.306 1.00 93.62 74 ASP A C 1
ATOM 621 O O . ASP A 1 74 ? -4.347 1.574 20.804 1.00 93.62 74 ASP A O 1
ATOM 625 N N . ALA A 1 75 ? -5.152 2.835 19.150 1.00 90.81 75 ALA A N 1
ATOM 626 C CA . ALA A 1 75 ? -5.694 1.707 18.393 1.00 90.81 75 ALA A CA 1
ATOM 627 C C . ALA A 1 75 ? -4.584 0.848 17.760 1.00 90.81 75 ALA A C 1
ATOM 629 O O . ALA A 1 75 ? -4.699 -0.373 17.730 1.00 90.81 75 ALA A O 1
ATOM 630 N N . ILE A 1 76 ? -3.502 1.474 17.284 1.00 92.62 76 ILE A N 1
ATOM 631 C CA . ILE A 1 76 ? -2.398 0.783 16.603 1.00 92.62 76 ILE A CA 1
ATOM 632 C C . ILE A 1 76 ? -1.497 0.052 17.607 1.00 92.62 76 ILE A C 1
ATOM 634 O O . ILE A 1 76 ? -1.202 -1.127 17.430 1.00 92.62 76 ILE A O 1
ATOM 638 N N . TRP A 1 77 ? -1.043 0.735 18.660 1.00 94.94 77 TRP A N 1
ATOM 639 C CA . TRP A 1 77 ? -0.025 0.214 19.581 1.00 94.94 77 TRP A CA 1
ATOM 640 C C . TRP A 1 77 ? -0.509 0.061 21.021 1.00 94.94 77 TRP A C 1
ATOM 642 O O . TRP A 1 77 ? 0.268 -0.404 21.851 1.00 94.94 77 TRP A O 1
ATOM 652 N N . GLY A 1 78 ? -1.754 0.415 21.353 1.00 91.69 78 GLY A N 1
ATOM 653 C CA . GLY A 1 78 ? -2.252 0.357 22.733 1.00 91.69 78 GLY A CA 1
ATOM 654 C C . GLY A 1 78 ? -2.158 -1.036 23.353 1.00 91.69 78 GLY A C 1
ATOM 655 O O . GLY A 1 78 ? -1.879 -1.148 24.540 1.00 91.69 78 GLY A O 1
ATOM 656 N N . HIS A 1 79 ? -2.263 -2.095 22.544 1.00 91.75 79 HIS A N 1
ATOM 657 C CA . HIS A 1 79 ? -2.082 -3.483 22.984 1.00 91.75 79 HIS A CA 1
ATOM 658 C C . HIS A 1 79 ? -0.679 -3.784 23.553 1.00 91.75 79 HIS A C 1
ATOM 660 O O . HIS A 1 79 ? -0.515 -4.759 24.280 1.00 91.75 79 HIS A O 1
ATOM 666 N N . LEU A 1 80 ? 0.328 -2.953 23.259 1.00 92.25 80 LEU A N 1
ATOM 667 C CA . LEU A 1 80 ? 1.691 -3.081 23.789 1.00 92.25 80 LEU A CA 1
ATOM 668 C C . LEU A 1 80 ? 1.861 -2.441 25.178 1.00 92.25 80 LEU A C 1
ATOM 670 O O . LEU A 1 80 ? 2.915 -2.590 25.795 1.00 92.25 80 LEU A O 1
ATOM 674 N N . TYR A 1 81 ? 0.857 -1.708 25.669 1.00 91.50 81 TYR A N 1
ATOM 675 C CA . TYR A 1 81 ? 0.929 -0.938 26.909 1.00 91.50 81 TYR A CA 1
ATOM 676 C C . TYR A 1 81 ? -0.167 -1.384 27.876 1.00 91.50 81 TYR A C 1
ATOM 678 O O . TYR A 1 81 ? -1.332 -1.493 27.509 1.00 91.50 81 TYR A O 1
ATOM 686 N N . LYS A 1 82 ? 0.178 -1.558 29.159 1.00 88.25 82 LYS A N 1
ATOM 687 C CA . LYS A 1 82 ? -0.778 -1.998 30.198 1.00 88.25 82 LYS A CA 1
ATOM 688 C C . LYS A 1 82 ? -2.004 -1.085 30.332 1.00 88.25 82 LYS A C 1
ATOM 690 O O . LYS A 1 82 ? -3.079 -1.548 30.683 1.00 88.25 82 LYS A O 1
ATOM 695 N N . THR A 1 83 ? -1.839 0.211 30.073 1.00 88.81 83 THR A N 1
ATOM 696 C CA . THR A 1 83 ? -2.905 1.220 30.165 1.00 88.81 83 THR A CA 1
ATOM 697 C C . THR A 1 83 ? -3.721 1.360 28.879 1.00 88.81 83 THR A C 1
ATOM 699 O O . THR A 1 83 ? -4.670 2.142 28.854 1.00 88.81 83 THR A O 1
ATOM 702 N N . GLY A 1 84 ? -3.327 0.685 27.792 1.00 89.19 84 GLY A N 1
ATOM 703 C CA . GLY A 1 84 ? -3.904 0.879 26.460 1.00 89.19 84 GLY A CA 1
ATOM 704 C C . GLY A 1 84 ? -3.578 2.231 25.813 1.00 89.19 84 GLY A C 1
ATOM 705 O O . GLY A 1 84 ? -4.020 2.487 24.696 1.00 89.19 84 GLY A O 1
ATOM 706 N N . LYS A 1 85 ? -2.824 3.106 26.495 1.00 92.31 85 LYS A N 1
ATOM 707 C CA . LYS A 1 85 ? -2.492 4.456 26.029 1.00 92.31 85 LYS A CA 1
ATOM 708 C C . LYS A 1 85 ? -1.025 4.560 25.655 1.00 92.31 85 LYS A C 1
ATOM 710 O O . LYS A 1 85 ? -0.148 4.184 26.432 1.00 92.31 85 LYS A O 1
ATOM 715 N N . VAL A 1 86 ? -0.777 5.149 24.497 1.00 94.06 86 VAL A N 1
ATOM 716 C CA . VAL A 1 86 ? 0.551 5.314 23.911 1.00 94.06 86 VAL A CA 1
ATOM 717 C C . VAL A 1 86 ? 0.930 6.784 23.976 1.00 94.06 86 VAL A C 1
ATOM 719 O O . VAL A 1 86 ? 0.117 7.664 23.680 1.00 94.06 86 VAL A O 1
ATOM 722 N N . SER A 1 87 ? 2.163 7.081 24.379 1.00 95.50 87 SER A N 1
ATOM 723 C CA . SER A 1 87 ? 2.646 8.461 24.378 1.00 95.50 87 SER A CA 1
ATOM 724 C C . SER A 1 87 ? 2.931 8.930 22.945 1.00 95.50 87 SER A C 1
ATOM 726 O O . SER A 1 87 ? 3.314 8.146 22.076 1.00 95.50 87 SER A O 1
ATOM 728 N N . ILE A 1 88 ? 2.768 10.230 22.681 1.00 95.69 88 ILE A N 1
ATOM 729 C CA . ILE A 1 88 ? 3.077 10.810 21.361 1.00 95.69 88 ILE A CA 1
ATOM 730 C C . ILE A 1 88 ? 4.560 10.609 21.016 1.00 95.69 88 ILE A C 1
ATOM 732 O O . ILE A 1 88 ? 4.891 10.317 19.870 1.00 95.69 88 ILE A O 1
ATOM 736 N N . LYS A 1 89 ? 5.449 10.719 22.013 1.00 95.44 89 LYS A N 1
ATOM 737 C CA . LYS A 1 89 ? 6.890 10.502 21.842 1.00 95.44 89 LYS A CA 1
ATOM 738 C C . LYS A 1 89 ? 7.188 9.072 21.388 1.00 95.44 89 LYS A C 1
ATOM 740 O O . LYS A 1 89 ? 7.933 8.889 20.429 1.00 95.44 89 LYS A O 1
ATOM 745 N N . ASP A 1 90 ? 6.575 8.075 22.022 1.00 95.44 90 ASP A N 1
ATOM 746 C CA . ASP A 1 90 ? 6.795 6.675 21.649 1.00 95.44 90 ASP A CA 1
ATOM 747 C C . ASP A 1 90 ? 6.233 6.361 20.261 1.00 95.44 90 ASP A C 1
ATOM 749 O O . ASP A 1 90 ? 6.866 5.642 19.490 1.00 95.44 90 ASP A O 1
ATOM 753 N N . ALA A 1 91 ? 5.069 6.924 19.919 1.00 96.06 91 ALA A N 1
ATOM 754 C CA . ALA A 1 91 ? 4.487 6.785 18.588 1.00 96.06 91 ALA A CA 1
ATOM 755 C C . ALA A 1 91 ? 5.412 7.367 17.502 1.00 96.06 91 ALA A C 1
ATOM 757 O O . ALA A 1 91 ? 5.645 6.712 16.487 1.00 96.06 91 ALA A O 1
ATOM 758 N N . TRP A 1 92 ? 6.007 8.544 17.738 1.00 97.00 92 TRP A N 1
ATOM 759 C CA . TRP A 1 92 ? 7.011 9.125 16.838 1.00 97.00 92 TRP A CA 1
ATOM 760 C C . TRP A 1 92 ? 8.227 8.221 16.661 1.00 97.00 92 TRP A C 1
ATOM 762 O O . TRP A 1 92 ? 8.627 7.968 15.526 1.00 97.00 92 TRP A O 1
ATOM 772 N N . ILE A 1 93 ? 8.789 7.703 17.758 1.00 96.62 93 ILE A N 1
ATOM 773 C CA . ILE A 1 93 ? 9.944 6.796 17.700 1.00 96.62 93 ILE A CA 1
ATOM 774 C C . ILE A 1 93 ? 9.602 5.569 16.851 1.00 96.62 93 ILE A C 1
ATOM 776 O O . ILE A 1 93 ? 10.349 5.243 15.935 1.00 96.62 93 ILE A O 1
ATOM 780 N N . LYS A 1 94 ? 8.448 4.933 17.086 1.00 95.88 94 LYS A N 1
ATOM 781 C CA . LYS A 1 94 ? 8.014 3.754 16.319 1.00 95.88 94 LYS A CA 1
ATOM 782 C C . LYS A 1 94 ? 7.876 4.054 14.826 1.00 95.88 94 LYS A C 1
ATOM 784 O O . LYS A 1 94 ? 8.398 3.290 14.019 1.00 95.88 94 LYS A O 1
ATOM 789 N N . VAL A 1 95 ? 7.228 5.164 14.463 1.00 97.06 95 VAL A N 1
ATOM 790 C CA . VAL A 1 95 ? 7.063 5.563 13.055 1.00 97.06 95 VAL A CA 1
ATOM 791 C C . VAL A 1 95 ? 8.412 5.852 12.401 1.00 97.06 95 VAL A C 1
ATOM 793 O O . VAL A 1 95 ? 8.685 5.320 11.330 1.00 97.06 95 VAL A O 1
ATOM 796 N N . VAL A 1 96 ? 9.282 6.638 13.041 1.00 97.06 96 VAL A N 1
ATOM 797 C CA . VAL A 1 96 ? 10.604 6.977 12.489 1.00 97.06 96 VAL A CA 1
ATOM 798 C C . VAL A 1 96 ? 11.481 5.732 12.351 1.00 97.06 96 VAL A C 1
ATOM 800 O O . VAL A 1 96 ? 12.069 5.521 11.294 1.00 97.06 96 VAL A O 1
ATOM 803 N N . SER A 1 97 ? 11.527 4.863 13.365 1.00 96.75 97 SER A N 1
ATOM 804 C CA . SER A 1 97 ? 12.268 3.598 13.287 1.00 96.75 97 SER A CA 1
ATOM 805 C C . SER A 1 97 ? 11.758 2.716 12.149 1.00 96.75 97 SER A C 1
ATOM 807 O O . SER A 1 97 ? 12.554 2.162 11.392 1.00 96.75 97 SER A O 1
ATOM 809 N N . GLN A 1 98 ? 10.439 2.617 11.991 1.00 97.06 98 GLN A N 1
ATOM 810 C CA . GLN A 1 98 ? 9.838 1.835 10.921 1.00 97.06 98 GLN A CA 1
ATOM 811 C C . GLN A 1 98 ? 10.121 2.433 9.538 1.00 97.06 98 GLN A C 1
ATOM 813 O O . GLN A 1 98 ? 10.408 1.682 8.610 1.00 97.06 98 GLN A O 1
ATOM 818 N N . LEU A 1 99 ? 10.125 3.761 9.400 1.00 97.56 99 LEU A N 1
ATOM 819 C CA . LEU A 1 99 ? 10.531 4.439 8.167 1.00 97.56 99 LEU A CA 1
ATOM 820 C C . LEU A 1 99 ? 11.988 4.145 7.806 1.00 97.56 99 LEU A C 1
ATOM 822 O O . LEU A 1 99 ? 12.256 3.786 6.663 1.00 97.56 99 LEU A O 1
ATOM 826 N N . CYS A 1 100 ? 12.917 4.225 8.764 1.00 97.56 100 CYS A N 1
ATOM 827 C CA . CYS A 1 100 ? 14.320 3.881 8.519 1.00 97.56 100 CYS A CA 1
ATOM 828 C C . CYS A 1 100 ? 14.467 2.438 8.010 1.00 97.56 100 CYS A C 1
ATOM 830 O O . CYS A 1 100 ? 15.186 2.194 7.041 1.00 97.56 100 CYS A O 1
ATOM 832 N N . ILE A 1 101 ? 13.740 1.494 8.619 1.00 97.62 101 ILE A N 1
ATOM 833 C CA . ILE A 1 101 ? 13.721 0.092 8.181 1.00 97.62 101 ILE A CA 1
ATOM 834 C C . ILE A 1 101 ? 13.147 -0.021 6.765 1.00 97.62 101 ILE A C 1
ATOM 836 O O . ILE A 1 101 ? 13.768 -0.646 5.909 1.00 97.62 101 ILE A O 1
ATOM 840 N N . MET A 1 102 ? 11.996 0.597 6.491 1.00 97.19 102 MET A N 1
ATOM 841 C CA . MET A 1 102 ? 11.332 0.503 5.186 1.00 97.19 102 MET A CA 1
ATOM 842 C C . MET A 1 102 ? 12.164 1.128 4.064 1.00 97.19 102 MET A C 1
ATOM 844 O O . MET A 1 102 ? 12.251 0.549 2.985 1.00 97.19 102 MET A O 1
ATOM 848 N N . ILE A 1 103 ? 12.837 2.253 4.319 1.00 96.19 103 ILE A N 1
ATOM 849 C CA . ILE A 1 103 ? 13.781 2.860 3.368 1.00 96.19 103 ILE A CA 1
ATOM 850 C C . ILE A 1 103 ? 14.933 1.895 3.076 1.00 96.19 103 ILE A C 1
ATOM 852 O O . ILE A 1 103 ? 15.286 1.704 1.908 1.00 96.19 103 ILE A O 1
ATOM 856 N N . GLY A 1 104 ? 15.487 1.253 4.110 1.00 96.44 104 GLY A N 1
ATOM 857 C CA . GLY A 1 104 ? 16.519 0.228 3.953 1.00 96.44 104 GLY A CA 1
ATOM 858 C C . GLY A 1 104 ? 16.039 -0.956 3.109 1.00 96.44 104 GLY A C 1
ATOM 859 O O . GLY A 1 104 ? 16.698 -1.323 2.138 1.00 96.44 104 GLY A O 1
ATOM 860 N N . VAL A 1 105 ? 14.861 -1.505 3.423 1.00 95.81 105 VAL A N 1
ATOM 861 C CA . VAL A 1 105 ? 14.250 -2.637 2.704 1.00 95.81 105 VAL A CA 1
ATOM 862 C C . VAL A 1 105 ? 13.998 -2.290 1.238 1.00 95.81 105 VAL A C 1
ATOM 864 O O . VAL A 1 105 ? 14.427 -3.036 0.358 1.00 95.81 105 VAL A O 1
ATOM 867 N N . VAL A 1 106 ? 13.357 -1.153 0.954 1.00 95.38 106 VAL A N 1
ATOM 868 C CA . VAL A 1 106 ? 13.039 -0.736 -0.422 1.00 95.38 106 VAL A CA 1
ATOM 869 C C . VAL A 1 106 ? 14.308 -0.629 -1.269 1.00 95.38 106 VAL A C 1
ATOM 871 O O . VAL A 1 106 ? 14.362 -1.149 -2.387 1.00 95.38 106 VAL A O 1
ATOM 874 N N . ASN A 1 107 ? 15.355 -0.004 -0.731 1.00 93.25 107 ASN A N 1
ATOM 875 C CA . ASN A 1 107 ? 16.609 0.175 -1.457 1.00 93.25 107 ASN A CA 1
ATOM 876 C C . ASN A 1 107 ? 17.379 -1.137 -1.637 1.00 93.25 107 ASN A C 1
ATOM 878 O O . ASN A 1 107 ? 17.851 -1.414 -2.740 1.00 93.25 107 ASN A O 1
ATOM 882 N N . LEU A 1 108 ? 17.455 -1.970 -0.597 1.00 94.31 108 LEU A N 1
ATOM 883 C CA . LEU A 1 108 ? 18.141 -3.259 -0.660 1.00 94.31 108 LEU A CA 1
ATOM 884 C C . LEU A 1 108 ? 17.513 -4.174 -1.719 1.00 94.31 108 LEU A C 1
ATOM 886 O O . LEU A 1 108 ? 18.199 -4.685 -2.605 1.00 94.31 108 LEU A O 1
ATOM 890 N N . PHE A 1 109 ? 16.191 -4.330 -1.681 1.00 93.81 109 PHE A N 1
ATOM 891 C CA . PHE A 1 109 ? 15.488 -5.191 -2.628 1.00 93.81 109 PHE A CA 1
ATOM 892 C C . PHE A 1 109 ? 15.451 -4.601 -4.041 1.00 93.81 109 PHE A C 1
ATOM 894 O O . PHE A 1 109 ? 15.456 -5.360 -5.006 1.00 93.81 109 PHE A O 1
ATOM 901 N N . ARG A 1 110 ? 15.501 -3.271 -4.210 1.00 92.94 110 ARG A N 1
ATOM 902 C CA . ARG A 1 110 ? 15.689 -2.669 -5.541 1.00 92.94 110 ARG A CA 1
ATOM 903 C C . ARG A 1 110 ? 16.998 -3.130 -6.189 1.00 92.94 110 ARG A C 1
ATOM 905 O O . ARG A 1 110 ? 17.005 -3.429 -7.385 1.00 92.94 110 ARG A O 1
ATOM 912 N N . VAL A 1 111 ? 18.079 -3.203 -5.409 1.00 92.12 111 VAL A N 1
ATOM 913 C CA . VAL A 1 111 ? 19.376 -3.711 -5.881 1.00 92.12 111 VAL A CA 1
ATOM 914 C C . VAL A 1 111 ? 19.269 -5.194 -6.235 1.00 92.12 111 VAL A C 1
ATOM 916 O O . VAL A 1 111 ? 19.617 -5.564 -7.353 1.00 92.12 111 VAL A O 1
ATOM 919 N N . PHE A 1 112 ? 18.718 -6.025 -5.345 1.00 92.94 112 PHE A N 1
ATOM 920 C CA . PHE A 1 112 ? 18.571 -7.469 -5.588 1.00 92.94 112 PHE A CA 1
ATOM 921 C C . PHE A 1 112 ? 17.681 -7.805 -6.782 1.00 92.94 112 PHE A C 1
ATOM 923 O O . PHE A 1 112 ? 17.943 -8.757 -7.511 1.00 92.94 112 PHE A O 1
ATOM 930 N N . MET A 1 113 ? 16.631 -7.022 -7.010 1.00 90.12 113 MET A N 1
ATOM 931 C CA . MET A 1 113 ? 15.727 -7.241 -8.132 1.00 90.12 113 MET A CA 1
ATOM 932 C C . MET A 1 113 ? 16.269 -6.695 -9.453 1.00 90.12 113 MET A C 1
ATOM 934 O O . MET A 1 113 ? 15.607 -6.890 -10.471 1.00 90.12 113 MET A O 1
ATOM 938 N N . HIS A 1 114 ? 17.416 -6.006 -9.473 1.00 90.12 114 HIS A N 1
ATOM 939 C CA . HIS A 1 114 ? 17.913 -5.297 -10.656 1.00 90.12 114 HIS A CA 1
ATOM 940 C C . HIS A 1 114 ? 16.805 -4.453 -11.313 1.00 90.12 114 HIS A C 1
ATOM 942 O O . HIS A 1 114 ? 16.536 -4.580 -12.508 1.00 90.12 114 HIS A O 1
ATOM 948 N N . ASP A 1 115 ? 16.096 -3.656 -10.507 1.00 86.31 115 ASP A N 1
ATOM 949 C CA . ASP A 1 115 ? 14.907 -2.912 -10.937 1.00 86.31 115 ASP A CA 1
ATOM 950 C C . ASP A 1 115 ? 15.201 -1.407 -11.065 1.00 86.31 115 ASP A C 1
ATOM 952 O O . ASP A 1 115 ? 14.948 -0.629 -10.135 1.00 86.31 115 ASP A O 1
ATOM 956 N N . PRO A 1 116 ? 15.781 -0.960 -12.196 1.00 84.62 116 PRO A N 1
ATOM 957 C CA . PRO A 1 116 ? 16.272 0.406 -12.330 1.00 84.62 116 PRO A CA 1
ATOM 958 C C . PRO A 1 116 ? 15.156 1.445 -12.204 1.00 84.62 116 PRO A C 1
ATOM 960 O O . PRO A 1 116 ? 15.412 2.498 -11.623 1.00 84.62 116 PRO A O 1
ATOM 963 N N . PHE A 1 117 ? 13.945 1.126 -12.675 1.00 87.50 117 PHE A N 1
ATOM 964 C CA . PHE A 1 117 ? 12.780 2.021 -12.714 1.00 87.50 117 PHE A CA 1
ATOM 965 C C . PHE A 1 117 ? 11.689 1.673 -11.695 1.00 87.50 117 PHE A C 1
ATOM 967 O O . PHE A 1 117 ? 10.625 2.282 -11.710 1.00 87.50 117 PHE A O 1
ATOM 974 N N . MET A 1 118 ? 11.949 0.712 -10.804 1.00 92.00 118 MET A N 1
ATOM 975 C CA . MET A 1 118 ? 11.021 0.286 -9.751 1.00 92.00 118 MET A CA 1
ATOM 976 C C . MET A 1 118 ? 9.700 -0.329 -10.257 1.00 92.00 118 MET A C 1
ATOM 978 O O . MET A 1 118 ? 8.733 -0.413 -9.507 1.00 92.00 118 MET A O 1
ATOM 982 N N . PHE A 1 119 ? 9.622 -0.803 -11.505 1.00 90.44 119 PHE A N 1
ATOM 983 C CA . PHE A 1 119 ? 8.376 -1.378 -12.036 1.00 90.44 119 PHE A CA 1
ATOM 984 C C . PHE A 1 119 ? 7.956 -2.663 -11.315 1.00 90.44 119 PHE A C 1
ATOM 986 O O . PHE A 1 119 ? 6.762 -2.881 -11.104 1.00 90.44 119 PHE A O 1
ATOM 993 N N . LYS A 1 120 ? 8.912 -3.490 -10.877 1.00 91.44 120 LYS A N 1
ATOM 994 C CA . LYS A 1 120 ? 8.614 -4.693 -10.080 1.00 91.44 120 LYS A CA 1
ATOM 995 C C . LYS A 1 120 ? 8.040 -4.294 -8.722 1.00 91.44 120 LYS A C 1
ATOM 997 O O . LYS A 1 120 ? 7.094 -4.919 -8.246 1.00 91.44 120 LYS A O 1
ATOM 1002 N N . TRP A 1 121 ? 8.557 -3.214 -8.141 1.00 92.25 121 TRP A N 1
ATOM 1003 C CA . TRP A 1 121 ? 8.034 -2.642 -6.905 1.00 92.25 121 TRP A CA 1
ATOM 1004 C C . TRP A 1 121 ? 6.606 -2.101 -7.037 1.00 92.25 121 TRP A C 1
ATOM 1006 O O . TRP A 1 121 ? 5.774 -2.420 -6.190 1.00 92.25 121 TRP A O 1
ATOM 1016 N N . PHE A 1 122 ? 6.283 -1.372 -8.109 1.00 91.62 122 PHE A N 1
ATOM 1017 C CA . PHE A 1 122 ? 4.915 -0.882 -8.342 1.00 91.62 122 PHE A CA 1
ATOM 1018 C C . PHE A 1 122 ? 3.890 -2.010 -8.494 1.00 91.62 122 PHE A C 1
ATOM 1020 O O . PHE A 1 122 ? 2.735 -1.889 -8.095 1.00 91.62 122 PHE A O 1
ATOM 1027 N N . ILE A 1 123 ? 4.296 -3.140 -9.062 1.00 91.88 123 ILE A N 1
ATOM 1028 C CA . ILE A 1 123 ? 3.424 -4.313 -9.126 1.00 91.88 123 ILE A CA 1
ATOM 1029 C C . ILE A 1 123 ? 3.272 -4.939 -7.746 1.00 91.88 123 ILE A C 1
ATOM 1031 O O . ILE A 1 123 ? 2.166 -5.315 -7.358 1.00 91.88 123 ILE A O 1
ATOM 1035 N N . PHE A 1 124 ? 4.358 -5.018 -6.983 1.00 93.50 124 PHE A N 1
ATOM 1036 C CA . PHE A 1 124 ? 4.307 -5.528 -5.622 1.00 93.50 124 PHE A CA 1
ATOM 1037 C C . PHE A 1 124 ? 3.381 -4.687 -4.728 1.00 93.50 124 PHE A C 1
ATOM 1039 O O . PHE A 1 124 ? 2.574 -5.254 -3.992 1.00 93.50 124 PHE A O 1
ATOM 1046 N N . THR A 1 125 ? 3.400 -3.354 -4.836 1.00 93.81 125 THR A N 1
ATOM 1047 C CA . THR A 1 125 ? 2.472 -2.490 -4.084 1.00 93.81 125 THR A CA 1
ATOM 1048 C C . THR A 1 125 ? 1.009 -2.748 -4.461 1.00 93.81 125 THR A C 1
ATOM 1050 O O . THR A 1 125 ? 0.165 -2.762 -3.562 1.00 93.81 125 THR A O 1
ATOM 1053 N N . ASN A 1 126 ? 0.711 -3.041 -5.735 1.00 94.12 126 ASN A N 1
ATOM 1054 C CA . ASN A 1 126 ? -0.627 -3.442 -6.190 1.00 94.12 126 ASN A CA 1
ATOM 1055 C C . ASN A 1 126 ? -1.067 -4.796 -5.612 1.00 94.12 126 ASN A C 1
ATOM 1057 O O . ASN A 1 126 ? -2.241 -4.969 -5.282 1.00 94.12 126 ASN A O 1
ATOM 1061 N N . VAL A 1 127 ? -0.146 -5.751 -5.445 1.00 96.06 127 VAL A N 1
ATOM 1062 C CA . VAL A 1 127 ? -0.438 -7.016 -4.744 1.00 96.06 127 VAL A CA 1
ATOM 1063 C C . VAL A 1 127 ? -0.746 -6.746 -3.273 1.00 96.06 127 VAL A C 1
ATOM 1065 O O . VAL A 1 127 ? -1.738 -7.250 -2.745 1.00 96.06 127 VAL A O 1
ATOM 1068 N N . LEU A 1 128 ? 0.057 -5.910 -2.609 1.00 96.38 128 LEU A N 1
ATOM 1069 C CA . LEU A 1 128 ? -0.166 -5.571 -1.205 1.00 96.38 128 LEU A CA 1
ATOM 1070 C C . LEU A 1 128 ? -1.515 -4.883 -0.989 1.00 96.38 128 LEU A C 1
ATOM 1072 O O . LEU A 1 128 ? -2.238 -5.271 -0.074 1.00 96.38 128 LEU A O 1
ATOM 1076 N N . ILE A 1 129 ? -1.891 -3.922 -1.841 1.00 95.56 129 ILE A N 1
ATOM 1077 C CA . ILE A 1 129 ? -3.174 -3.213 -1.711 1.00 95.56 129 ILE A CA 1
ATOM 1078 C C . ILE A 1 129 ? -4.373 -4.139 -1.948 1.00 95.56 129 ILE A C 1
ATOM 1080 O O . ILE A 1 129 ? -5.437 -3.916 -1.378 1.00 95.56 129 ILE A O 1
ATOM 1084 N N . ALA A 1 130 ? -4.205 -5.194 -2.750 1.00 96.88 130 ALA A N 1
ATOM 1085 C CA . ALA A 1 130 ? -5.252 -6.175 -3.012 1.00 96.88 130 ALA A CA 1
ATOM 1086 C C . ALA A 1 130 ? -5.520 -7.096 -1.810 1.00 96.88 130 ALA A C 1
ATOM 1088 O O . ALA A 1 130 ? -6.643 -7.567 -1.630 1.00 96.88 130 ALA A O 1
ATOM 1089 N N . 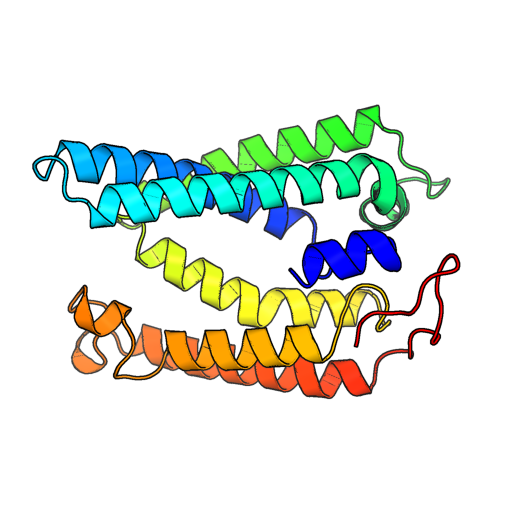ILE A 1 131 ? -4.494 -7.356 -0.993 1.00 96.06 131 ILE A N 1
ATOM 1090 C CA . ILE A 1 131 ? -4.524 -8.388 0.051 1.00 96.06 131 ILE A CA 1
ATOM 1091 C C . ILE A 1 131 ? -4.570 -7.770 1.452 1.00 96.06 131 ILE A C 1
ATOM 1093 O O . ILE A 1 131 ? -5.476 -8.057 2.238 1.00 96.06 131 ILE A O 1
ATOM 1097 N N . ALA A 1 132 ? -3.595 -6.921 1.780 1.00 96.50 132 ALA A N 1
ATOM 1098 C CA . ALA A 1 132 ? -3.351 -6.458 3.142 1.00 96.50 132 ALA A CA 1
ATOM 1099 C C . ALA A 1 132 ? -4.524 -5.679 3.766 1.00 96.50 132 ALA A C 1
ATOM 1101 O O . ALA A 1 132 ? -4.819 -5.931 4.936 1.00 96.50 132 ALA A O 1
ATOM 1102 N N . PRO A 1 133 ? -5.241 -4.788 3.045 1.00 95.19 133 PRO A N 1
ATOM 1103 C CA . PRO A 1 133 ? -6.376 -4.076 3.625 1.00 95.19 133 PRO A CA 1
ATOM 1104 C C . PRO A 1 133 ? -7.478 -5.027 4.090 1.00 95.19 133 PRO A C 1
ATOM 1106 O O . PRO A 1 133 ? -7.966 -4.884 5.204 1.00 95.19 133 PRO A O 1
ATOM 1109 N N . GLY A 1 134 ? -7.820 -6.040 3.287 1.00 94.69 134 GLY A N 1
ATOM 1110 C CA . GLY A 1 134 ? -8.850 -7.018 3.639 1.00 94.69 134 GLY A CA 1
ATOM 1111 C C . GLY A 1 134 ? -8.529 -7.768 4.930 1.00 94.69 134 GLY A C 1
ATOM 1112 O O . GLY A 1 134 ? -9.352 -7.801 5.843 1.00 94.69 134 GLY A O 1
ATOM 1113 N N . LEU A 1 135 ? -7.297 -8.276 5.036 1.00 95.62 135 LEU A N 1
ATOM 1114 C CA . LEU A 1 135 ? -6.820 -8.960 6.242 1.00 95.62 135 LEU A CA 1
ATOM 1115 C C . LEU A 1 135 ? -6.829 -8.035 7.465 1.00 95.62 135 LEU A C 1
ATOM 1117 O O . LEU A 1 135 ? -7.249 -8.436 8.549 1.00 95.62 135 LEU A O 1
ATOM 1121 N N . TYR A 1 136 ? -6.431 -6.776 7.285 1.00 95.38 136 TYR A N 1
ATOM 1122 C CA . TYR A 1 136 ? -6.450 -5.785 8.357 1.00 95.38 136 TYR A CA 1
ATOM 1123 C C . TYR A 1 136 ? -7.875 -5.445 8.824 1.00 95.38 136 TYR A C 1
ATOM 1125 O O . TYR A 1 136 ? -8.126 -5.223 10.009 1.00 95.38 136 TYR A O 1
ATOM 1133 N N . TRP A 1 137 ? -8.854 -5.414 7.917 1.00 95.19 137 TRP A N 1
ATOM 1134 C CA . TRP A 1 137 ? -10.255 -5.192 8.291 1.00 95.19 137 TRP A CA 1
ATOM 1135 C C . TRP A 1 137 ? -10.816 -6.368 9.095 1.00 95.19 137 TRP A C 1
ATOM 1137 O O . TRP A 1 137 ? -11.552 -6.155 10.061 1.00 95.19 137 TRP A O 1
ATOM 1147 N N . GLU A 1 138 ? -10.428 -7.592 8.739 1.00 94.62 138 GLU A N 1
ATOM 1148 C CA . GLU A 1 138 ? -10.781 -8.808 9.476 1.00 94.62 138 GLU A CA 1
ATOM 1149 C C . GLU A 1 138 ? -10.196 -8.832 10.884 1.00 94.62 138 GLU A C 1
ATOM 1151 O O . GLU A 1 138 ? -10.918 -9.134 11.836 1.00 94.62 138 GLU A O 1
ATOM 1156 N N . GLU A 1 139 ? -8.925 -8.459 11.031 1.00 93.19 139 GLU A N 1
ATOM 1157 C CA . GLU A 1 139 ? -8.254 -8.368 12.330 1.00 93.19 139 GLU A CA 1
ATOM 1158 C C . GLU A 1 139 ? -9.007 -7.431 13.287 1.00 93.19 139 GLU A C 1
ATOM 1160 O O . GLU A 1 139 ? -9.238 -7.769 14.450 1.00 93.19 139 GLU A O 1
ATOM 1165 N N . ARG A 1 140 ? -9.484 -6.288 12.776 1.00 92.00 140 ARG A N 1
ATOM 1166 C CA . ARG A 1 140 ? -10.264 -5.314 13.557 1.00 92.00 140 ARG A CA 1
ATOM 1167 C C . ARG A 1 140 ? -11.696 -5.761 13.856 1.00 92.00 140 ARG A C 1
ATOM 1169 O O . ARG A 1 140 ? -12.340 -5.173 14.724 1.00 92.00 140 ARG A O 1
ATOM 1176 N N . LYS A 1 141 ? -12.220 -6.762 13.139 1.00 94.19 141 LYS A N 1
ATOM 1177 C CA . LYS A 1 141 ? -13.585 -7.308 13.291 1.00 94.19 141 LYS A CA 1
ATOM 1178 C C . LYS A 1 141 ? -14.708 -6.261 13.172 1.00 94.19 141 LYS A C 1
ATOM 1180 O O . LYS A 1 141 ? -15.819 -6.474 13.656 1.00 94.19 141 LYS A O 1
ATOM 1185 N N . THR A 1 142 ? -14.445 -5.131 12.516 1.00 93.81 142 THR A N 1
ATOM 1186 C CA . THR A 1 142 ? -15.387 -4.011 12.388 1.00 93.81 142 THR A CA 1
ATOM 1187 C C . THR A 1 142 ? -15.263 -3.328 11.035 1.00 93.81 142 THR A C 1
ATOM 1189 O O . THR A 1 142 ? -14.187 -3.275 10.443 1.00 93.81 142 THR A O 1
ATOM 1192 N N . GLN A 1 143 ? -16.371 -2.764 10.555 1.00 94.31 143 GLN A N 1
ATOM 1193 C CA . GLN A 1 143 ? -16.388 -1.934 9.350 1.00 94.31 143 GLN A CA 1
ATOM 1194 C C . GLN A 1 143 ? -15.831 -0.520 9.582 1.00 94.31 143 GLN A C 1
ATOM 1196 O O . GLN A 1 143 ? -15.640 0.219 8.615 1.00 94.31 143 GLN A O 1
ATOM 1201 N N . VAL A 1 144 ? -15.611 -0.109 10.838 1.00 92.75 144 VAL A N 1
ATOM 1202 C CA . VAL A 1 144 ? -15.032 1.205 11.164 1.00 92.75 144 VAL A CA 1
ATOM 1203 C C . VAL A 1 144 ? -13.631 1.317 10.570 1.00 92.75 144 VAL A C 1
ATOM 1205 O O . VAL A 1 144 ? -12.798 0.430 10.746 1.00 92.75 144 VAL A O 1
ATOM 1208 N N . GLY A 1 145 ? -13.380 2.410 9.850 1.00 90.44 145 GLY A N 1
ATOM 1209 C CA . GLY A 1 145 ? -12.121 2.601 9.140 1.00 90.44 145 GLY A CA 1
ATOM 1210 C C . GLY A 1 145 ? -11.998 1.747 7.880 1.00 90.44 145 GLY A C 1
ATOM 1211 O O . GLY A 1 145 ? -10.895 1.575 7.386 1.00 90.44 145 GLY A O 1
ATOM 1212 N N . ALA A 1 146 ? -13.091 1.198 7.353 1.00 93.19 146 ALA A N 1
ATOM 1213 C CA . ALA A 1 146 ? -13.160 0.540 6.048 1.00 93.19 146 ALA A CA 1
ATOM 1214 C C . ALA A 1 146 ? -14.450 0.954 5.316 1.00 93.19 146 ALA A C 1
ATOM 1216 O O . ALA A 1 146 ? -15.377 1.497 5.918 1.00 93.19 146 ALA A O 1
ATOM 1217 N N . SER A 1 147 ? -14.535 0.723 4.008 1.00 93.69 147 SER A N 1
ATOM 1218 C CA . SER A 1 147 ? -15.698 1.121 3.196 1.00 93.69 147 SER A CA 1
ATOM 1219 C C . SER A 1 147 ? -15.880 0.205 1.994 1.00 93.69 147 SER A C 1
ATOM 1221 O O . SER A 1 147 ? -14.880 -0.197 1.389 1.00 93.69 147 SER A O 1
ATOM 1223 N N . LYS A 1 148 ? -17.130 -0.044 1.591 1.00 93.12 148 LYS A N 1
ATOM 1224 C CA . LYS A 1 148 ? -17.448 -0.779 0.359 1.00 93.12 148 LYS A CA 1
ATOM 1225 C C . LYS A 1 148 ? -16.889 -0.081 -0.865 1.00 93.12 148 LYS A C 1
ATOM 1227 O O . LYS A 1 148 ? -16.346 -0.749 -1.739 1.00 93.12 148 LYS A O 1
ATOM 1232 N N . GLY A 1 149 ? -16.987 1.250 -0.912 1.00 93.69 149 GLY A N 1
ATOM 1233 C CA . GLY A 1 149 ? -16.439 2.028 -2.020 1.00 93.69 149 GLY A CA 1
ATOM 1234 C C . GLY A 1 149 ? -14.945 1.765 -2.210 1.00 93.69 149 GLY A C 1
ATOM 1235 O O . GLY A 1 149 ? -14.501 1.476 -3.317 1.00 93.69 149 GLY A O 1
ATOM 1236 N N . LEU A 1 150 ? -14.181 1.755 -1.112 1.00 94.56 150 LEU A N 1
ATOM 1237 C CA . LEU A 1 150 ? -12.762 1.402 -1.153 1.00 94.56 150 LEU A CA 1
ATOM 1238 C C . LEU A 1 150 ? -12.524 -0.042 -1.617 1.00 94.56 150 LEU A C 1
ATOM 1240 O O . LEU A 1 150 ? -11.648 -0.258 -2.447 1.00 94.56 150 LEU A O 1
ATOM 1244 N N . ALA A 1 151 ? -13.292 -1.014 -1.120 1.00 95.69 151 ALA A N 1
ATOM 1245 C CA . ALA A 1 151 ? -13.149 -2.409 -1.537 1.00 95.69 151 ALA A CA 1
ATOM 1246 C C . ALA A 1 151 ? -13.382 -2.587 -3.051 1.00 95.69 151 ALA A C 1
ATOM 1248 O O . ALA A 1 151 ? -12.611 -3.276 -3.714 1.00 95.69 151 ALA A O 1
ATOM 1249 N N . ILE A 1 152 ? -14.383 -1.903 -3.618 1.00 96.19 152 ILE A N 1
ATOM 1250 C CA . ILE A 1 152 ? -14.650 -1.904 -5.066 1.00 96.19 152 ILE A CA 1
ATOM 1251 C C . ILE A 1 152 ? -13.483 -1.280 -5.836 1.00 96.19 152 ILE A C 1
ATOM 1253 O O . ILE A 1 152 ? -13.029 -1.849 -6.826 1.00 96.19 152 ILE A O 1
ATOM 1257 N N . VAL A 1 153 ? -12.970 -0.133 -5.378 1.00 95.56 153 VAL A N 1
ATOM 1258 C CA . VAL A 1 153 ? -11.821 0.531 -6.016 1.00 95.56 153 VAL A CA 1
ATOM 1259 C C . VAL A 1 153 ? -10.589 -0.372 -6.015 1.00 95.56 153 VAL A C 1
ATOM 1261 O O . VAL A 1 153 ? -9.900 -0.442 -7.031 1.00 95.56 153 VAL A O 1
ATOM 1264 N N . ILE A 1 154 ? -10.333 -1.089 -4.916 1.00 96.44 154 ILE A N 1
ATOM 1265 C CA . ILE A 1 154 ? -9.234 -2.057 -4.835 1.00 96.44 154 ILE A CA 1
ATOM 1266 C C . ILE A 1 154 ? -9.435 -3.164 -5.875 1.00 96.44 154 ILE A C 1
ATOM 1268 O O . ILE A 1 154 ? -8.533 -3.380 -6.674 1.00 96.44 154 ILE A O 1
ATOM 1272 N N . ILE A 1 155 ? -10.616 -3.792 -5.944 1.00 97.25 155 ILE A N 1
ATOM 1273 C CA . ILE A 1 155 ? -10.905 -4.851 -6.930 1.00 97.25 155 ILE A CA 1
ATOM 1274 C C . ILE A 1 155 ? -10.658 -4.362 -8.362 1.00 97.25 155 ILE A C 1
ATOM 1276 O O . ILE A 1 155 ? -9.938 -5.011 -9.121 1.00 97.25 155 ILE A O 1
ATOM 1280 N N . LEU A 1 156 ? -11.225 -3.210 -8.734 1.00 96.19 156 LEU A N 1
ATOM 1281 C CA . LEU A 1 156 ? -11.078 -2.659 -10.084 1.00 96.19 156 LEU A CA 1
ATOM 1282 C C . LEU A 1 156 ? -9.615 -2.328 -10.403 1.00 96.19 156 LEU A C 1
ATOM 1284 O O . LEU A 1 156 ? -9.136 -2.641 -11.493 1.00 96.19 156 LEU A O 1
ATOM 1288 N N . GLY A 1 157 ? -8.891 -1.743 -9.444 1.00 94.56 157 GLY A N 1
ATOM 1289 C CA . GLY A 1 157 ? -7.467 -1.446 -9.580 1.00 94.56 157 GLY A CA 1
ATOM 1290 C C . GLY A 1 157 ? -6.616 -2.707 -9.741 1.00 94.56 157 GLY A C 1
ATOM 1291 O O . GLY A 1 157 ? -5.730 -2.747 -10.599 1.00 94.56 157 GLY A O 1
ATOM 1292 N N . THR A 1 158 ? -6.908 -3.758 -8.971 1.00 95.81 158 THR A N 1
ATOM 1293 C CA . THR A 1 158 ? -6.212 -5.045 -9.068 1.00 95.81 158 THR A CA 1
ATOM 1294 C C . THR A 1 158 ? -6.497 -5.724 -10.405 1.00 95.81 158 THR A C 1
ATOM 1296 O O . THR A 1 158 ? -5.551 -6.122 -11.078 1.00 95.81 158 THR A O 1
ATOM 1299 N N . ILE A 1 159 ? -7.758 -5.788 -10.848 1.00 95.50 159 ILE A N 1
ATOM 1300 C CA . ILE A 1 159 ? -8.108 -6.344 -12.166 1.00 95.50 159 ILE A CA 1
ATOM 1301 C C . ILE A 1 159 ? -7.346 -5.597 -13.263 1.00 95.50 159 ILE A C 1
ATOM 1303 O O . ILE A 1 159 ? -6.610 -6.217 -14.026 1.00 95.50 159 ILE A O 1
ATOM 1307 N N . ASN A 1 160 ? -7.436 -4.264 -13.296 1.00 93.81 160 ASN A N 1
ATOM 1308 C CA . ASN A 1 160 ? -6.753 -3.452 -14.303 1.00 93.81 160 ASN A CA 1
ATOM 1309 C C . ASN A 1 160 ? -5.227 -3.665 -14.317 1.00 93.81 160 ASN A C 1
ATOM 1311 O O . ASN A 1 160 ? -4.604 -3.622 -15.376 1.00 93.81 160 ASN A O 1
ATOM 1315 N N . SER A 1 161 ? -4.624 -3.927 -13.155 1.00 92.88 161 SER A N 1
ATOM 1316 C CA . SER A 1 161 ? -3.180 -4.152 -13.034 1.00 92.88 161 SER A CA 1
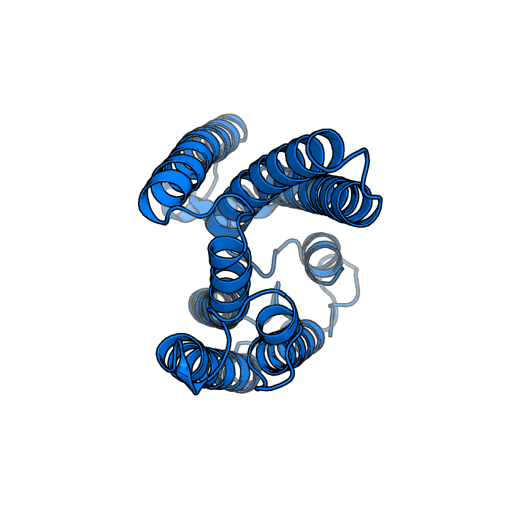ATOM 1317 C C . SER A 1 161 ? -2.715 -5.483 -13.625 1.00 92.88 161 SER A C 1
ATOM 1319 O O . SER A 1 161 ? -1.574 -5.560 -14.070 1.00 92.88 161 SER A O 1
ATOM 1321 N N . PHE A 1 162 ? -3.574 -6.508 -13.644 1.00 94.12 162 PHE A N 1
ATOM 1322 C CA . PHE A 1 162 ? -3.200 -7.882 -14.006 1.00 94.12 162 PHE A CA 1
ATOM 1323 C C . PHE A 1 162 ? -3.928 -8.439 -15.239 1.00 94.12 162 PHE A C 1
ATOM 1325 O O . PHE A 1 162 ? -3.707 -9.591 -15.609 1.00 94.12 162 PHE A O 1
ATOM 1332 N N . LEU A 1 163 ? -4.760 -7.646 -15.922 1.00 91.31 163 LEU A N 1
ATOM 1333 C CA . LEU A 1 163 ? -5.289 -8.019 -17.240 1.00 91.31 163 LEU A CA 1
ATOM 1334 C C . LEU A 1 163 ? -4.148 -8.188 -18.259 1.00 91.31 163 LEU A C 1
ATOM 1336 O O . LEU A 1 163 ? -3.194 -7.423 -18.205 1.00 91.31 163 LEU A O 1
ATOM 1340 N N . PRO A 1 164 ? -4.223 -9.100 -19.243 1.00 86.94 164 PRO A N 1
ATOM 1341 C CA . PRO A 1 164 ? -3.182 -9.245 -20.274 1.00 86.94 164 PRO A CA 1
ATOM 1342 C C . PRO A 1 164 ? -2.869 -7.962 -21.061 1.00 86.94 164 PRO A C 1
ATOM 1344 O O . PRO A 1 164 ? -1.759 -7.784 -21.552 1.00 86.94 164 PRO A O 1
ATOM 1347 N N . THR A 1 165 ? -3.834 -7.046 -21.150 1.00 86.94 165 THR A N 1
ATOM 1348 C CA . THR A 1 165 ? -3.712 -5.734 -21.804 1.00 86.94 165 THR A CA 1
ATOM 1349 C C . THR A 1 165 ? -3.369 -4.603 -20.825 1.00 86.94 165 THR A C 1
ATOM 1351 O O . THR A 1 165 ? -3.669 -3.441 -21.096 1.00 86.94 165 THR A O 1
ATOM 1354 N N . ASN A 1 166 ? -2.797 -4.919 -19.659 1.00 88.00 166 ASN A N 1
ATOM 1355 C CA . ASN A 1 166 ? -2.410 -3.919 -18.665 1.00 88.00 166 ASN A CA 1
ATOM 1356 C C . ASN A 1 166 ? -1.254 -3.029 -19.166 1.00 88.00 166 ASN A C 1
ATOM 1358 O O . ASN A 1 166 ? -0.475 -3.405 -20.044 1.00 88.00 166 ASN A O 1
ATOM 1362 N N . MET A 1 167 ? -1.100 -1.851 -18.554 1.00 86.94 167 MET A N 1
ATOM 1363 C CA . MET A 1 167 ? -0.048 -0.899 -18.932 1.00 86.94 167 MET A CA 1
ATOM 1364 C C . MET A 1 167 ? 1.375 -1.455 -18.760 1.00 86.94 167 MET A C 1
ATOM 1366 O O . MET A 1 167 ? 2.271 -1.088 -19.514 1.00 86.94 167 MET A O 1
ATOM 1370 N N . TRP A 1 168 ? 1.600 -2.363 -17.808 1.00 89.31 168 TRP A N 1
ATOM 1371 C CA . TRP A 1 168 ? 2.914 -2.955 -17.558 1.00 89.31 168 TRP A CA 1
ATOM 1372 C C . TRP A 1 168 ? 3.366 -3.832 -18.728 1.00 89.31 168 TRP A C 1
ATOM 1374 O O . TRP A 1 168 ? 4.509 -3.714 -19.167 1.00 89.31 168 TRP A O 1
ATOM 1384 N N . ALA A 1 169 ? 2.466 -4.642 -19.291 1.00 88.62 169 ALA A N 1
ATOM 1385 C CA . ALA A 1 169 ? 2.742 -5.487 -20.456 1.00 88.62 169 ALA A CA 1
ATOM 1386 C C . ALA A 1 169 ? 3.077 -4.674 -21.723 1.00 88.62 169 ALA A C 1
ATOM 1388 O O . ALA A 1 169 ? 3.798 -5.163 -22.601 1.00 88.62 169 ALA A O 1
ATOM 1389 N N . LEU A 1 170 ? 2.588 -3.428 -21.802 1.00 86.44 170 LEU A N 1
ATOM 1390 C CA . LEU A 1 170 ? 2.924 -2.475 -22.865 1.00 86.44 170 LEU A CA 1
ATOM 1391 C C . LEU A 1 170 ? 4.309 -1.845 -22.665 1.00 86.44 170 LEU A C 1
ATOM 1393 O O . LEU A 1 170 ? 5.015 -1.599 -23.640 1.00 86.44 170 LEU A O 1
ATOM 1397 N N . VAL A 1 171 ? 4.702 -1.594 -21.413 1.00 84.81 171 VAL A N 1
ATOM 1398 C CA . VAL A 1 171 ? 5.956 -0.903 -21.068 1.00 84.81 171 VAL A CA 1
ATOM 1399 C C . VAL A 1 171 ? 7.159 -1.851 -21.030 1.00 84.81 171 VAL A C 1
ATOM 1401 O O . VAL A 1 171 ? 8.275 -1.428 -21.326 1.00 84.81 171 VAL A O 1
ATOM 1404 N N . SER A 1 172 ? 6.969 -3.127 -20.676 1.00 87.69 172 SER A N 1
ATOM 1405 C CA . SER A 1 172 ? 8.067 -4.098 -20.606 1.00 87.69 172 SER A CA 1
ATOM 1406 C C . SER A 1 172 ? 7.631 -5.519 -20.982 1.00 87.69 172 SER A C 1
ATOM 1408 O O . SER A 1 172 ? 6.625 -6.008 -20.459 1.00 87.69 172 SER A O 1
ATOM 1410 N N . PRO A 1 173 ? 8.421 -6.242 -21.809 1.00 89.25 173 PRO A N 1
ATOM 1411 C CA . PRO A 1 173 ? 8.178 -7.651 -22.114 1.00 89.25 173 PRO A CA 1
ATOM 1412 C C . PRO A 1 173 ? 8.077 -8.545 -20.876 1.00 89.25 173 PRO A C 1
ATOM 1414 O O . PRO A 1 173 ? 7.311 -9.499 -20.885 1.00 89.25 173 PRO A O 1
ATOM 1417 N N . MET A 1 174 ? 8.761 -8.196 -19.782 1.00 89.31 174 MET A N 1
ATOM 1418 C CA . MET A 1 174 ? 8.741 -8.942 -18.516 1.00 89.31 174 MET A CA 1
ATOM 1419 C C . MET A 1 174 ? 7.340 -9.131 -17.919 1.00 89.31 174 MET A C 1
ATOM 1421 O O . MET A 1 174 ? 7.146 -10.016 -17.092 1.00 89.31 174 MET A O 1
ATOM 1425 N N . PHE A 1 175 ? 6.371 -8.297 -18.293 1.00 91.12 175 PHE A N 1
ATOM 1426 C CA . PHE A 1 175 ? 4.994 -8.402 -17.807 1.00 91.12 175 PHE A CA 1
ATOM 1427 C C . PHE A 1 175 ? 4.057 -9.037 -18.836 1.00 91.12 175 PHE A C 1
ATOM 1429 O O . PHE A 1 175 ? 2.844 -9.041 -18.644 1.00 91.12 175 PHE A O 1
ATOM 1436 N N . ARG A 1 176 ? 4.586 -9.589 -19.931 1.00 90.81 176 ARG A N 1
ATOM 1437 C CA . ARG A 1 176 ? 3.808 -10.370 -20.901 1.00 90.81 176 ARG A CA 1
ATOM 1438 C C . ARG A 1 176 ? 3.615 -11.794 -20.398 1.00 90.81 176 ARG A C 1
ATOM 1440 O O . ARG A 1 176 ? 4.482 -12.355 -19.735 1.00 90.81 176 ARG A O 1
ATOM 1447 N N . PHE A 1 177 ? 2.480 -12.389 -20.756 1.00 89.25 177 PHE A N 1
ATOM 1448 C CA . PHE A 1 177 ? 2.092 -13.717 -20.275 1.00 89.25 177 PHE A CA 1
ATOM 1449 C C . PHE A 1 177 ? 3.127 -14.798 -20.606 1.00 89.25 177 PHE A C 1
ATOM 1451 O O . PHE A 1 177 ? 3.484 -15.589 -19.740 1.00 89.25 177 PHE A O 1
ATOM 1458 N N . ASN A 1 178 ? 3.663 -14.774 -21.828 1.00 90.81 178 ASN A N 1
ATOM 1459 C CA . ASN A 1 178 ? 4.626 -15.771 -22.299 1.00 90.81 178 ASN A CA 1
ATOM 1460 C C . ASN A 1 178 ? 6.004 -15.651 -21.626 1.00 90.81 178 ASN A C 1
ATOM 1462 O O . ASN A 1 178 ? 6.727 -16.636 -21.559 1.00 90.81 178 ASN A O 1
ATOM 1466 N N . GLU A 1 179 ? 6.360 -14.463 -21.131 1.00 92.12 179 GLU A N 1
ATOM 1467 C CA . GLU A 1 179 ? 7.664 -14.191 -20.508 1.00 92.12 179 GLU A CA 1
ATOM 1468 C C . GLU A 1 179 ? 7.627 -14.424 -18.993 1.00 92.12 179 GLU A C 1
ATOM 1470 O O . GLU A 1 179 ? 8.612 -14.838 -18.385 1.00 92.12 179 GLU A O 1
ATOM 1475 N N . ASN A 1 180 ? 6.486 -14.138 -18.360 1.00 92.19 180 ASN A N 1
ATOM 1476 C CA . ASN A 1 180 ? 6.336 -14.228 -16.914 1.00 92.19 180 ASN A CA 1
ATOM 1477 C C . ASN A 1 180 ? 4.909 -14.638 -16.518 1.00 92.19 180 ASN A C 1
ATOM 1479 O O . ASN A 1 180 ? 4.109 -13.801 -16.082 1.00 92.19 180 ASN A O 1
ATOM 1483 N N . PRO A 1 181 ? 4.569 -15.933 -16.614 1.00 93.56 181 PRO A N 1
ATOM 1484 C CA . PRO A 1 181 ? 3.250 -16.419 -16.217 1.00 93.56 181 PRO A CA 1
ATOM 1485 C C . PRO A 1 181 ? 2.976 -16.203 -14.719 1.00 93.56 181 PRO A C 1
ATOM 1487 O O . PRO A 1 181 ? 1.827 -16.000 -14.326 1.00 93.56 181 PRO A O 1
ATOM 1490 N N . TRP A 1 182 ? 4.018 -16.162 -13.878 1.00 94.25 182 TRP A N 1
ATOM 1491 C CA . TRP A 1 182 ? 3.886 -15.931 -12.435 1.00 94.25 182 TRP A CA 1
ATOM 1492 C C . TRP A 1 182 ? 3.275 -14.574 -12.092 1.00 94.25 182 TRP A C 1
ATOM 1494 O O . TRP A 1 182 ? 2.527 -14.484 -11.119 1.00 94.25 182 TRP A O 1
ATOM 1504 N N . PHE A 1 183 ? 3.521 -13.541 -12.903 1.00 94.06 183 PHE A N 1
ATOM 1505 C CA . PHE A 1 183 ? 2.864 -12.240 -12.751 1.00 94.06 183 PHE A CA 1
ATOM 1506 C C . PHE A 1 183 ? 1.332 -12.366 -12.821 1.00 94.06 183 PHE A C 1
ATOM 1508 O O . PHE A 1 183 ? 0.625 -11.798 -11.990 1.00 94.06 183 PHE A O 1
ATOM 1515 N N . TYR A 1 184 ? 0.817 -13.171 -13.753 1.00 95.12 184 TYR A N 1
ATOM 1516 C CA . TYR A 1 184 ? -0.621 -13.377 -13.943 1.00 95.12 184 TYR A CA 1
ATOM 1517 C C . TYR A 1 184 ? -1.221 -14.359 -12.938 1.00 95.12 184 TYR A C 1
ATOM 1519 O O . TYR A 1 184 ? -2.337 -14.139 -12.473 1.00 95.12 184 TYR A O 1
ATOM 1527 N N . ILE A 1 185 ? -0.480 -15.405 -12.552 1.00 95.81 185 ILE A N 1
ATOM 1528 C CA . ILE A 1 185 ? -0.898 -16.328 -11.485 1.00 95.81 185 ILE A CA 1
ATOM 1529 C C . ILE A 1 185 ? -1.061 -15.558 -10.170 1.00 95.81 185 ILE A C 1
ATOM 1531 O O . ILE A 1 185 ? -2.107 -15.644 -9.525 1.00 95.81 185 ILE A O 1
ATOM 1535 N N . LEU A 1 186 ? -0.062 -14.752 -9.798 1.00 96.00 186 LEU A N 1
ATOM 1536 C CA . LEU A 1 186 ? -0.141 -13.903 -8.612 1.00 96.00 186 LEU A CA 1
ATOM 1537 C C . LEU A 1 186 ? -1.262 -12.866 -8.741 1.00 96.00 186 LEU A C 1
ATOM 1539 O O . LEU A 1 186 ? -1.979 -12.621 -7.773 1.00 96.00 186 LEU A O 1
ATOM 1543 N N . GLY A 1 187 ? -1.456 -12.307 -9.936 1.00 96.00 187 GLY A N 1
ATOM 1544 C CA . GLY A 1 187 ? -2.574 -11.421 -10.241 1.00 96.00 187 GLY A CA 1
ATOM 1545 C C . GLY A 1 187 ? -3.936 -12.062 -9.983 1.00 96.00 187 GLY A C 1
ATOM 1546 O O . GLY A 1 187 ? -4.773 -11.466 -9.310 1.00 96.00 187 GLY A O 1
ATOM 1547 N N . ALA A 1 188 ? -4.145 -13.301 -10.433 1.00 96.81 188 ALA A N 1
ATOM 1548 C CA . ALA A 1 188 ? -5.373 -14.047 -10.167 1.00 96.81 188 ALA A CA 1
ATOM 1549 C C . ALA A 1 188 ? -5.592 -14.255 -8.659 1.00 96.81 188 ALA A C 1
ATOM 1551 O O . ALA A 1 188 ? -6.689 -14.007 -8.158 1.00 96.81 188 ALA A O 1
ATOM 1552 N N . VAL A 1 189 ? -4.541 -14.622 -7.916 1.00 97.19 189 VAL A N 1
ATOM 1553 C CA . VAL A 1 189 ? -4.603 -14.743 -6.449 1.00 97.19 189 VAL A CA 1
ATOM 1554 C C . VAL A 1 189 ? -4.965 -13.402 -5.799 1.00 97.19 189 VAL A C 1
ATOM 1556 O O . VAL A 1 189 ? -5.856 -13.354 -4.951 1.00 97.19 189 VAL A O 1
ATOM 1559 N N . ALA A 1 190 ? -4.340 -12.302 -6.218 1.00 97.56 190 ALA A N 1
ATOM 1560 C CA . ALA A 1 190 ? -4.621 -10.963 -5.703 1.00 97.56 190 ALA A CA 1
ATOM 1561 C C . ALA A 1 190 ? -6.069 -10.517 -5.994 1.00 97.56 190 ALA A C 1
ATOM 1563 O O . ALA A 1 190 ? -6.738 -9.953 -5.122 1.00 97.56 190 ALA A O 1
ATOM 1564 N N . ILE A 1 191 ? -6.596 -10.817 -7.186 1.00 97.50 191 ILE A N 1
ATOM 1565 C CA . ILE A 1 191 ? -7.999 -10.553 -7.541 1.00 97.50 191 ILE A CA 1
ATOM 1566 C C . ILE A 1 191 ? -8.932 -11.361 -6.631 1.00 97.50 191 ILE A C 1
ATOM 1568 O O . ILE A 1 191 ? -9.857 -10.795 -6.052 1.00 97.50 191 ILE A O 1
ATOM 1572 N N . LEU A 1 192 ? -8.667 -12.654 -6.427 1.00 97.69 192 LEU A N 1
ATOM 1573 C CA . LEU A 1 192 ? -9.478 -13.490 -5.537 1.00 97.69 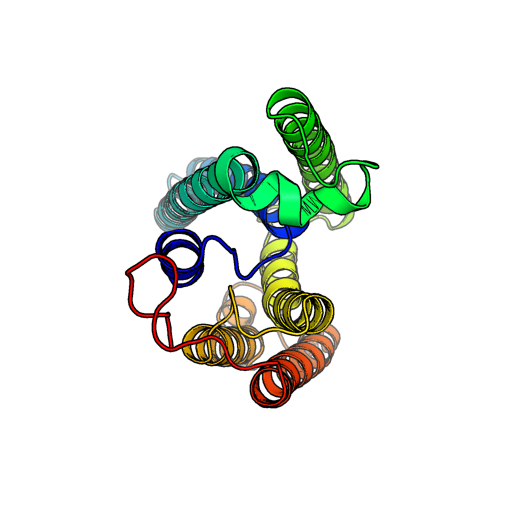192 LEU A CA 1
ATOM 1574 C C . LEU A 1 192 ? -9.466 -12.975 -4.092 1.00 97.69 192 LEU A C 1
ATOM 1576 O O . LEU A 1 192 ? -10.517 -12.931 -3.451 1.00 97.69 192 LEU A O 1
ATOM 1580 N N . TYR A 1 193 ? -8.313 -12.533 -3.588 1.00 97.25 193 TYR A N 1
ATOM 1581 C CA . TYR A 1 193 ? -8.209 -11.952 -2.248 1.00 97.25 193 TYR A CA 1
ATOM 1582 C C . TYR A 1 193 ? -8.957 -10.622 -2.113 1.00 97.25 193 TYR A C 1
ATOM 1584 O O . TYR A 1 193 ? -9.649 -10.428 -1.112 1.00 97.25 193 TYR A O 1
ATOM 1592 N N . SER A 1 194 ? -8.886 -9.736 -3.110 1.00 97.38 194 SER A N 1
ATOM 1593 C CA . SER A 1 194 ? -9.622 -8.463 -3.071 1.00 97.38 194 SER A CA 1
ATOM 1594 C C . SER A 1 194 ? -11.140 -8.671 -3.161 1.00 97.38 194 SER A C 1
ATOM 1596 O O . SER A 1 194 ? -11.898 -8.043 -2.418 1.00 97.38 194 SER A O 1
ATOM 1598 N N . VAL A 1 195 ? -11.597 -9.627 -3.978 1.00 97.69 195 VAL A N 1
ATOM 1599 C CA . VAL A 1 195 ? -13.009 -10.044 -4.040 1.00 97.69 195 VAL A CA 1
ATOM 1600 C C . VAL A 1 195 ? -13.454 -10.673 -2.718 1.00 97.69 195 VAL A C 1
ATOM 1602 O O . VAL A 1 195 ? -14.508 -10.323 -2.183 1.00 97.69 195 VAL A O 1
ATOM 1605 N N . ARG A 1 196 ? -12.638 -11.557 -2.133 1.00 97.00 196 ARG A N 1
ATOM 1606 C CA . ARG A 1 196 ? -12.899 -12.125 -0.804 1.00 97.00 196 ARG A CA 1
ATOM 1607 C C . ARG A 1 196 ? -13.034 -11.019 0.244 1.00 97.00 196 ARG A C 1
ATOM 1609 O O . ARG A 1 196 ? -13.980 -11.057 1.026 1.00 97.00 196 ARG A O 1
ATOM 1616 N N . ALA A 1 197 ? -12.135 -10.034 0.251 1.00 96.12 197 ALA A N 1
ATOM 1617 C CA . ALA A 1 197 ? -12.173 -8.917 1.194 1.00 96.12 197 ALA A CA 1
ATOM 1618 C C . ALA A 1 197 ? -13.494 -8.132 1.113 1.00 96.12 197 ALA A C 1
ATOM 1620 O O . ALA A 1 197 ? -14.056 -7.777 2.150 1.00 96.12 197 ALA A O 1
ATOM 1621 N N . TYR A 1 198 ? -14.033 -7.926 -0.094 1.00 96.75 198 TYR A N 1
ATOM 1622 C CA . TYR A 1 198 ? -15.348 -7.306 -0.288 1.00 96.75 198 TYR A CA 1
ATOM 1623 C C . TYR A 1 198 ? -16.481 -8.111 0.368 1.00 96.75 198 TYR A C 1
ATOM 1625 O O . TYR A 1 198 ? -17.301 -7.546 1.089 1.00 96.75 198 TYR A O 1
ATOM 1633 N N . PHE A 1 199 ? -16.514 -9.432 0.181 1.00 96.06 199 PHE A N 1
ATOM 1634 C CA . PHE A 1 199 ? -17.550 -10.272 0.794 1.00 96.06 199 PHE A CA 1
ATOM 1635 C C . PHE A 1 199 ? -17.394 -10.411 2.308 1.00 96.06 199 PHE A C 1
ATOM 1637 O O . PHE A 1 199 ? -18.387 -10.487 3.032 1.00 96.06 199 PHE A O 1
ATOM 1644 N N . VAL A 1 200 ? -16.158 -10.455 2.803 1.00 94.62 200 VAL A N 1
ATOM 1645 C CA . VAL A 1 200 ? -15.897 -10.529 4.242 1.00 94.62 200 VAL A CA 1
ATOM 1646 C C . VAL A 1 200 ? -16.272 -9.221 4.931 1.00 94.62 200 VAL A C 1
ATOM 1648 O O . VAL A 1 200 ? -16.859 -9.269 6.010 1.00 94.62 200 VAL A O 1
ATOM 1651 N N . TYR A 1 201 ? -16.039 -8.070 4.291 1.00 94.31 201 TYR A N 1
ATOM 1652 C CA . TYR A 1 201 ? -16.466 -6.766 4.804 1.00 94.31 201 TYR A CA 1
ATOM 1653 C C . TYR A 1 201 ? -17.954 -6.746 5.194 1.00 94.31 201 TYR A C 1
ATOM 1655 O O . TYR A 1 201 ? -18.312 -6.192 6.236 1.00 94.31 201 TYR A O 1
ATOM 1663 N N . ASP A 1 202 ? -18.817 -7.404 4.416 1.00 92.56 202 ASP A N 1
ATOM 1664 C CA . ASP A 1 202 ? -20.260 -7.480 4.685 1.00 92.56 202 ASP A CA 1
ATOM 1665 C C . ASP A 1 202 ? -20.638 -8.285 5.927 1.00 92.56 202 ASP A C 1
ATOM 1667 O O . ASP A 1 202 ? -21.740 -8.125 6.456 1.00 92.56 202 ASP A O 1
ATOM 1671 N N . ARG A 1 203 ? -19.717 -9.116 6.415 1.00 93.88 203 ARG A N 1
ATOM 1672 C CA . ARG A 1 203 ? -19.890 -9.941 7.614 1.00 93.88 203 ARG A CA 1
ATOM 1673 C C . ARG A 1 203 ? -19.313 -9.288 8.871 1.00 93.88 203 ARG A C 1
ATOM 1675 O O . ARG A 1 203 ? -19.565 -9.778 9.968 1.00 93.88 203 ARG A O 1
ATOM 1682 N N . LEU A 1 204 ? -18.536 -8.211 8.732 1.00 94.75 204 LEU A N 1
ATOM 1683 C CA . LEU A 1 204 ? -17.953 -7.490 9.866 1.00 94.75 204 LEU A CA 1
ATOM 1684 C C . LEU A 1 204 ? -19.020 -6.701 10.634 1.00 94.75 204 LEU A C 1
ATOM 1686 O O . LEU A 1 204 ? -20.058 -6.324 10.084 1.00 94.75 204 LEU A O 1
ATOM 1690 N N . ALA A 1 205 ? -18.740 -6.398 11.906 1.00 95.44 205 ALA A N 1
ATOM 1691 C CA . ALA A 1 205 ? -19.631 -5.584 12.724 1.00 95.44 205 ALA A CA 1
ATOM 1692 C C . ALA A 1 205 ? -19.900 -4.234 12.039 1.00 95.44 205 ALA A C 1
ATOM 1694 O O . ALA A 1 205 ? -18.971 -3.479 11.726 1.00 95.44 205 ALA A O 1
ATOM 1695 N N . LYS A 1 206 ? -21.182 -3.946 11.784 1.00 93.81 206 LYS A N 1
ATOM 1696 C CA . LYS A 1 206 ? -21.596 -2.744 11.058 1.00 93.81 206 LYS A CA 1
ATOM 1697 C C . LYS A 1 206 ? -21.208 -1.498 11.837 1.00 93.81 206 LYS A C 1
ATOM 1699 O O . LYS A 1 206 ? -21.502 -1.379 13.026 1.00 93.81 206 LYS A O 1
ATOM 1704 N N . LYS A 1 207 ? -20.601 -0.534 11.148 1.00 93.00 207 LYS A N 1
ATOM 1705 C CA . LYS A 1 207 ? -20.377 0.791 11.729 1.00 93.00 207 LYS A CA 1
ATOM 1706 C C . LYS A 1 207 ? -21.699 1.563 11.812 1.00 93.00 207 LYS A C 1
ATOM 1708 O O . LYS A 1 207 ? -22.552 1.406 10.934 1.00 93.00 207 LYS A O 1
ATOM 1713 N N . PRO A 1 208 ? -21.896 2.407 12.837 1.00 91.88 208 PRO A N 1
ATOM 1714 C CA . PRO A 1 208 ? -23.105 3.214 12.938 1.00 91.88 208 PRO A CA 1
ATOM 1715 C C . PRO A 1 208 ? -23.169 4.239 11.798 1.00 91.88 208 PRO A C 1
ATOM 1717 O O . PRO A 1 208 ? -22.160 4.589 11.187 1.00 91.88 208 PRO A O 1
ATOM 1720 N N . GLN A 1 209 ? -24.361 4.765 11.507 1.00 90.31 209 GLN A N 1
ATOM 1721 C CA . GLN A 1 209 ? -24.539 5.750 10.426 1.00 90.31 209 GLN A CA 1
ATOM 1722 C C . GLN A 1 209 ? -23.816 7.077 10.707 1.00 90.31 209 GLN A C 1
ATOM 1724 O O . GLN A 1 209 ? -23.495 7.831 9.783 1.00 90.31 209 GLN A O 1
ATOM 1729 N N . ARG A 1 210 ? -23.567 7.371 11.988 1.00 90.69 210 ARG A N 1
ATOM 1730 C CA . ARG A 1 210 ? -22.801 8.529 12.441 1.00 90.69 210 ARG A CA 1
ATOM 1731 C C . ARG A 1 210 ? -21.750 8.117 13.469 1.00 90.69 210 ARG A C 1
ATOM 1733 O O . ARG A 1 210 ? -22.057 7.388 14.406 1.00 90.69 210 ARG A O 1
ATOM 1740 N N . LEU A 1 211 ? -20.535 8.633 13.306 1.00 89.44 211 LEU A N 1
ATOM 1741 C CA . LEU A 1 211 ? -19.421 8.537 14.253 1.00 89.44 211 LEU A CA 1
ATOM 1742 C C . LEU A 1 211 ? -18.895 9.945 14.511 1.00 89.44 211 LEU A C 1
ATOM 1744 O O . LEU A 1 211 ? -18.752 10.729 13.576 1.00 89.44 211 LEU A O 1
ATOM 1748 N N . PHE A 1 212 ? -18.639 10.286 15.776 1.00 88.31 212 PHE A N 1
ATOM 1749 C CA . PHE A 1 212 ? -18.073 11.587 16.167 1.00 88.31 212 PHE A CA 1
ATOM 1750 C C . PHE A 1 212 ? -18.803 12.800 15.543 1.00 88.31 212 PHE A C 1
ATOM 1752 O O . PHE A 1 212 ? -18.177 13.755 15.086 1.00 88.31 212 PHE A O 1
ATOM 1759 N N . GLY A 1 213 ? -20.139 12.735 15.461 1.00 85.56 213 GLY A N 1
ATOM 1760 C CA . GLY A 1 213 ? -20.980 13.792 14.880 1.00 85.56 213 GLY A CA 1
ATOM 1761 C C . GLY A 1 213 ? -20.982 13.870 13.346 1.00 85.56 213 GLY A C 1
ATOM 1762 O O . GLY A 1 213 ? -21.620 14.759 12.786 1.00 85.56 213 GLY A O 1
ATOM 1763 N N . ARG A 1 214 ? -20.310 12.952 12.639 1.00 87.25 214 ARG A N 1
ATOM 1764 C CA . ARG A 1 214 ? -20.198 12.938 11.170 1.00 87.25 214 ARG A CA 1
ATOM 1765 C C . ARG A 1 214 ? -20.816 11.675 10.578 1.00 87.25 214 ARG A C 1
ATOM 1767 O O . ARG A 1 214 ? -20.769 10.615 11.192 1.00 87.25 214 ARG A O 1
ATOM 1774 N N . LYS A 1 215 ? -21.382 11.777 9.370 1.00 91.31 215 LYS A N 1
ATOM 1775 C CA . LYS A 1 215 ? -21.873 10.613 8.609 1.00 91.31 215 LYS A CA 1
ATOM 1776 C C . LYS A 1 215 ? -20.697 9.704 8.241 1.00 91.31 215 LYS A C 1
ATOM 1778 O O . LYS A 1 215 ? -19.683 10.208 7.751 1.00 91.31 215 LYS A O 1
ATOM 1783 N N . THR A 1 216 ? -20.843 8.401 8.459 1.00 90.56 216 THR A N 1
ATOM 1784 C CA . THR A 1 216 ? -19.823 7.403 8.116 1.00 90.56 216 THR A CA 1
ATOM 1785 C C . THR A 1 216 ? -19.674 7.236 6.602 1.00 90.56 216 THR A C 1
ATOM 1787 O O . THR A 1 216 ? -20.571 7.580 5.825 1.00 90.56 216 THR A O 1
ATOM 1790 N N . VAL A 1 217 ? -18.490 6.808 6.164 1.00 89.81 217 VAL A N 1
ATOM 1791 C CA . VAL A 1 217 ? -18.143 6.640 4.744 1.00 89.81 217 VAL A CA 1
ATOM 1792 C C . VAL A 1 217 ? -18.749 5.338 4.231 1.00 89.81 217 VAL A C 1
ATOM 1794 O O . VAL A 1 217 ? -18.627 4.320 4.899 1.00 89.81 217 VAL A O 1
ATOM 1797 N N . TRP A 1 218 ? -19.385 5.350 3.062 1.00 87.62 218 TRP A N 1
ATOM 1798 C CA . TRP A 1 218 ? -19.911 4.126 2.455 1.00 87.62 218 TRP A CA 1
ATOM 1799 C C . TRP A 1 218 ? -18.811 3.317 1.776 1.00 87.62 218 TRP A C 1
ATOM 1801 O O . TRP A 1 218 ? -18.071 3.896 0.947 1.00 87.62 218 TRP A O 1
#

Organism: NCBI:txid1423739

Radius of gyration: 18.49 Å; chains: 1; bounding box: 44×32×53 Å

pLDDT: mean 93.41, std 3.41, range [72.75, 97.69]

Foldseek 3Di:
DLQVQLCVFQVAALAALLLLLLLLLQLVVLLVLLVVVCVVVVNDVVSVVSSVVSVVVNVVSVVSLVSCLPRVVLVRCLVVDPNSDDDSVRSVVVSVVSNVVSNVVNVVVCVVVVPSNCPVVVLVSLLCLLARSLVVCVVVLACRNHALVSLVVSLVSLCLCQPQPHPSVVVDVCNHCVNDVVSNVSSVVSNVNSVVSSVVSVVGHYDDCGDPNDGHHD

Secondary structure (DSSP, 8-state):
-HHHHHHHHHS--SS-HHHHHHHHHHHHHHHHHHHHHHHHTTT-HHHHHHHHHHHHHHHHHHHHHHHIIIIIHHHHHGGGSTTS---HHHHHHHHHHHHHHHHHHHHHHHHHTT-TT-HHHHHHHHHHHHHHHHHHHHHHTBSTT--HHHHHHHHHHHHHHHSTT-HHHHH-GGGSTTT-HHHHHHHHHHHHHHHHHHHHHTTSBPPPSEETTEEPP-

Sequence (218 aa):
MYSFALVIKERSAPYPIWMHTFYFAHDSMGAIVFALAAIKYHNFWLFWGASGALVIWNLFEVFNLYKAIYVERDAIWGHLYKTGKVSIKDAWIKVVSQLCIMIGVVNLFRVFMHDPFMFKWFIFTNVLIAIAPGLYWEERKTQVGASKGLAIVIILGTINSFLPTNMWALVSPMFRFNENPWFYILGAVAILYSVRAYFVYDRLAKKPQRLFGRKTVW